Protein AF-A0A2W4IWP2-F1 (afdb_monomer_lite)

Sequence (313 aa):
MKARHLLLRGFFFAVAFVFFVSSRAEAQTHTPYEISIRQQTYQPIPIAHPQAQPPVDHTPSLVSEGQRVRIDFPIRFFDADEPTIWLTQQGYITFDGANDWRFSNHTLPNGDNPEGMIAAWWDDLDVLGPGGHLKTQILGTAPNRILVVEWRAGIWLRGTQFANFQIWLFEGSSTIEFHYGELAHSLSATVGIENKAETIGYQVPLGGAVCNPSCNASHWPENSVVTFAQGPDLRTTRVSGPMEAFAGLPIPISAEVANVGGKPAMDFTVRFYVSPTRELGPQSIELVTLDGDLRSLQPRESEVWEASPRLPI

Secondary structure (DSSP, 8-state):
------------------------SS-----PPEEEEEE----PSSP--TTPPPPEEE---TTTSEEEEE-SS--EETTEE-SEEEEETTSEEESS---S---S--PSS-SSSSPSEEEEEESSEESSSTT-EEEEEEES-TTS-EEEEEEEEEETTEEEEEEEEEEEEETT---EEEEEEEE-----BEEEEE-TTSS-EEE--GGGS--TTB--GGG--TTEEEEEEPPP-EEEEEEE--SS--TTSB--EEEEEEE-SSS-EEEEEEEEEE-SSSS--TT-EEEEEEEEEEEEE-TT-EEEEEE-PBPP-

pLDDT: mean 84.93, std 18.48, range [25.81, 98.88]

Structure (mmCIF, N/CA/C/O backbone):
data_AF-A0A2W4IWP2-F1
#
_entry.id   AF-A0A2W4IWP2-F1
#
loop_
_atom_site.group_PDB
_atom_site.id
_atom_site.type_symbol
_atom_site.label_atom_id
_atom_site.label_alt_id
_atom_site.label_comp_id
_atom_site.label_asym_id
_atom_site.label_entity_id
_atom_site.label_seq_id
_atom_site.pdbx_PDB_ins_code
_atom_site.Cartn_x
_atom_site.Cartn_y
_atom_site.Cartn_z
_atom_site.occupancy
_atom_site.B_iso_or_equiv
_atom_site.auth_seq_id
_atom_site.auth_comp_id
_atom_site.auth_asym_id
_atom_site.auth_atom_id
_atom_site.pdbx_PDB_model_num
ATOM 1 N N . MET A 1 1 ? -34.225 -4.532 61.592 1.00 37.81 1 MET A N 1
ATOM 2 C CA . MET A 1 1 ? -33.803 -4.346 60.187 1.00 37.81 1 MET A CA 1
ATOM 3 C C . MET A 1 1 ? -32.308 -4.603 60.107 1.00 37.81 1 MET A C 1
ATOM 5 O O . MET A 1 1 ? -31.543 -3.804 60.622 1.00 37.81 1 MET A O 1
ATOM 9 N N . LYS A 1 2 ? -31.892 -5.767 59.595 1.00 28.28 2 LYS A N 1
ATOM 10 C CA . LYS A 1 2 ? -30.476 -6.126 59.426 1.00 28.28 2 LYS A CA 1
ATOM 11 C C . LYS A 1 2 ? -30.126 -5.967 57.949 1.00 28.28 2 LYS A C 1
ATOM 13 O O . LYS A 1 2 ? -30.659 -6.706 57.126 1.00 28.28 2 LYS A O 1
ATOM 18 N N . ALA A 1 3 ? -29.262 -5.004 57.640 1.00 29.78 3 ALA A N 1
ATOM 19 C CA . ALA A 1 3 ? -28.627 -4.886 56.336 1.00 29.78 3 ALA A CA 1
ATOM 20 C C . ALA A 1 3 ? -27.766 -6.136 56.099 1.00 29.78 3 ALA A C 1
ATOM 22 O O . ALA A 1 3 ? -26.905 -6.469 56.915 1.00 29.78 3 ALA A O 1
ATOM 23 N N . ARG A 1 4 ? -28.038 -6.870 55.017 1.00 29.58 4 ARG A N 1
ATOM 24 C CA . ARG A 1 4 ? -27.177 -7.963 54.562 1.00 29.58 4 ARG A CA 1
ATOM 25 C C . ARG A 1 4 ? -26.060 -7.356 53.720 1.00 29.58 4 ARG A C 1
ATOM 27 O O . ARG A 1 4 ? -26.303 -6.913 52.605 1.00 29.58 4 ARG A O 1
ATOM 34 N N . HIS A 1 5 ? -24.847 -7.342 54.264 1.00 27.36 5 HIS A N 1
ATOM 35 C CA . HIS A 1 5 ? -23.634 -7.186 53.471 1.00 27.36 5 HIS A CA 1
ATOM 36 C C . HIS A 1 5 ? -23.433 -8.443 52.626 1.00 27.36 5 HIS A C 1
ATOM 38 O O . HIS A 1 5 ? -23.212 -9.529 53.163 1.00 27.36 5 HIS A O 1
ATOM 44 N N . LEU A 1 6 ? -23.523 -8.290 51.306 1.00 27.81 6 LEU A N 1
ATOM 45 C CA . LEU A 1 6 ? -23.069 -9.296 50.360 1.00 27.81 6 LEU A CA 1
ATOM 46 C C . LEU A 1 6 ? -21.578 -9.034 50.102 1.00 27.81 6 LEU A C 1
ATOM 48 O O . LEU A 1 6 ? -21.206 -8.152 49.335 1.00 27.81 6 LEU A O 1
ATOM 52 N N . LEU A 1 7 ? -20.718 -9.758 50.817 1.00 26.52 7 LEU A N 1
ATOM 53 C CA . LEU A 1 7 ? -19.287 -9.831 50.529 1.00 26.52 7 LEU A CA 1
ATOM 54 C C . LEU A 1 7 ? -19.094 -10.730 49.300 1.00 26.52 7 LEU A C 1
ATOM 56 O O . LEU A 1 7 ? -18.974 -11.945 49.449 1.00 26.52 7 LEU A O 1
ATOM 60 N N . LEU A 1 8 ? -19.037 -10.156 48.095 1.00 27.62 8 LEU A N 1
ATOM 61 C CA . LEU A 1 8 ? -18.392 -10.835 46.969 1.00 27.62 8 LEU A CA 1
ATOM 62 C C . LEU A 1 8 ? -16.882 -10.606 47.072 1.00 27.62 8 LEU A C 1
ATOM 64 O O . LEU A 1 8 ? -16.335 -9.614 46.604 1.00 27.62 8 LEU A O 1
ATOM 68 N N . ARG A 1 9 ? -16.204 -11.549 47.731 1.00 29.91 9 ARG A N 1
ATOM 69 C CA . ARG A 1 9 ? -14.763 -11.747 47.569 1.00 29.91 9 ARG A CA 1
ATOM 70 C C . ARG A 1 9 ? -14.538 -12.479 46.250 1.00 29.91 9 ARG A C 1
ATOM 72 O O . ARG A 1 9 ? -14.748 -13.684 46.171 1.00 29.91 9 ARG A O 1
ATOM 79 N N . GLY A 1 10 ? -14.091 -11.748 45.243 1.00 28.05 10 GLY A N 1
ATOM 80 C CA . GLY A 1 10 ? -13.580 -12.296 43.996 1.00 28.05 10 GLY A CA 1
ATOM 81 C C . GLY A 1 10 ? -12.870 -11.182 43.250 1.00 28.05 10 GLY A C 1
ATOM 82 O O . GLY A 1 10 ? -13.520 -10.250 42.795 1.00 28.05 10 GLY A O 1
ATOM 83 N N . PHE A 1 11 ? -11.540 -11.248 43.195 1.00 30.19 11 PHE A N 1
ATOM 84 C CA . PHE A 1 11 ? -10.708 -10.380 42.365 1.00 30.19 11 PHE A CA 1
ATOM 85 C C . PHE A 1 11 ? -11.181 -10.491 40.908 1.00 30.19 11 PHE A C 1
ATOM 87 O O . PHE A 1 11 ? -10.838 -11.450 40.221 1.00 30.19 11 PHE A O 1
ATOM 94 N N . PHE A 1 12 ? -11.971 -9.528 40.440 1.00 30.14 12 PHE A N 1
ATOM 95 C CA . PHE A 1 12 ? -12.224 -9.340 39.019 1.00 30.14 12 PHE A CA 1
ATOM 96 C C . PHE A 1 12 ? -11.302 -8.227 38.536 1.00 30.14 12 PHE A C 1
ATOM 98 O O . PHE A 1 12 ? -11.530 -7.052 38.806 1.00 30.14 12 PHE A O 1
ATOM 105 N N . PHE A 1 13 ? -10.242 -8.611 37.827 1.00 30.53 13 PHE A N 1
ATOM 106 C CA . PHE A 1 13 ? -9.555 -7.704 36.916 1.00 30.53 13 PHE A CA 1
ATOM 107 C C . PHE A 1 13 ? -10.545 -7.366 35.796 1.00 30.53 13 PHE A C 1
ATOM 109 O O . PHE A 1 13 ? -10.699 -8.137 34.851 1.00 30.53 13 PHE A O 1
ATOM 116 N N . ALA A 1 14 ? -11.264 -6.253 35.923 1.00 28.73 14 ALA A N 1
ATOM 117 C CA . ALA A 1 14 ? -12.097 -5.742 34.847 1.00 28.73 14 ALA A CA 1
ATOM 118 C C . ALA A 1 14 ? -11.184 -5.023 33.851 1.00 28.73 14 ALA A C 1
ATOM 120 O O . ALA A 1 14 ? -10.861 -3.849 34.012 1.00 28.73 14 ALA A O 1
ATOM 121 N N . VAL A 1 15 ? -10.721 -5.748 32.835 1.00 33.31 15 VAL A N 1
ATOM 122 C CA . VAL A 1 15 ? -10.121 -5.107 31.668 1.00 33.31 15 VAL A CA 1
ATOM 123 C C . VAL A 1 15 ? -11.263 -4.778 30.713 1.00 33.31 15 VAL A C 1
ATOM 125 O O . VAL A 1 15 ? -11.879 -5.677 30.145 1.00 33.31 15 VAL A O 1
ATOM 128 N N . ALA A 1 16 ? -11.597 -3.494 30.596 1.00 31.41 16 ALA A N 1
ATOM 129 C CA . ALA A 1 16 ? -12.558 -3.018 29.610 1.00 31.41 16 ALA A CA 1
ATOM 130 C C . ALA A 1 16 ? -11.965 -3.223 28.208 1.00 31.41 16 ALA A C 1
ATOM 132 O O . ALA A 1 16 ? -10.925 -2.648 27.890 1.00 31.41 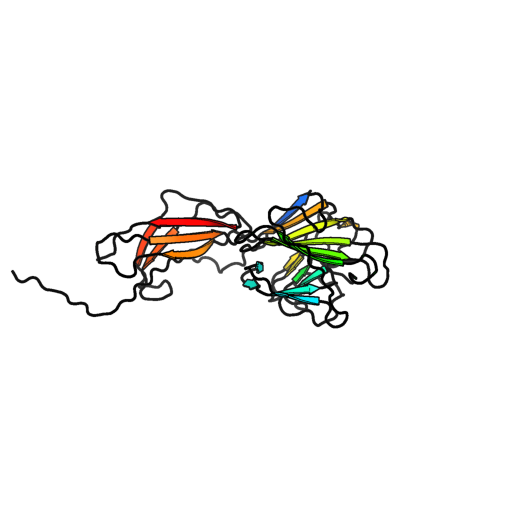16 ALA A O 1
ATOM 133 N N . PHE A 1 17 ? -12.615 -4.039 27.378 1.00 41.41 17 PHE A N 1
ATOM 134 C CA . PHE A 1 17 ? -12.268 -4.180 25.968 1.00 41.41 17 PHE A CA 1
ATOM 135 C C . PHE A 1 17 ? -13.509 -3.996 25.103 1.00 41.41 17 PHE A C 1
ATOM 137 O O . PHE A 1 17 ? -14.527 -4.666 25.268 1.00 41.41 17 PHE A O 1
ATOM 144 N N . VAL A 1 18 ? -13.380 -3.052 24.179 1.00 36.94 18 VAL A N 1
ATOM 145 C CA . VAL A 1 18 ? -14.339 -2.709 23.134 1.00 36.94 18 VAL A CA 1
ATOM 146 C C . VAL A 1 18 ? -14.050 -3.606 21.938 1.00 36.94 18 VAL A C 1
ATOM 148 O O . VAL A 1 18 ? -12.923 -3.624 21.452 1.00 36.94 18 VAL A O 1
ATOM 151 N N . PHE A 1 19 ? -15.053 -4.341 21.466 1.00 39.34 19 PHE A N 1
ATOM 152 C CA . PHE A 1 19 ? -14.994 -5.074 20.204 1.00 39.34 19 PHE A CA 1
ATOM 153 C C . PHE A 1 19 ? -16.281 -4.826 19.424 1.00 39.34 19 PHE A C 1
ATOM 155 O O . PHE A 1 19 ? -17.372 -4.791 19.993 1.00 39.34 19 PHE A O 1
ATOM 162 N N . PHE A 1 20 ? -16.141 -4.675 18.110 1.00 39.97 20 PHE A N 1
ATOM 163 C CA . PHE A 1 20 ? -17.262 -4.577 17.188 1.00 39.97 20 PHE A CA 1
ATOM 164 C C . PHE A 1 20 ? -17.754 -5.977 16.817 1.00 39.97 20 PHE A C 1
ATOM 166 O O . PHE A 1 20 ? -16.967 -6.850 16.453 1.00 39.97 20 PHE A O 1
ATOM 173 N N . VAL A 1 21 ? -19.072 -6.171 16.849 1.00 29.27 21 VAL A N 1
ATOM 174 C CA . VAL A 1 21 ? -19.732 -7.270 16.144 1.00 29.27 21 VAL A CA 1
ATOM 175 C C . VAL A 1 21 ? -20.223 -6.708 14.818 1.00 29.27 21 VAL A C 1
ATOM 177 O O . VAL A 1 21 ? -21.225 -5.999 14.777 1.00 29.27 21 VAL A O 1
ATOM 180 N N . SER A 1 22 ? -19.530 -7.040 13.730 1.00 28.61 22 SER A N 1
ATOM 181 C CA . SER A 1 22 ? -20.176 -7.060 12.420 1.00 28.61 22 SER A CA 1
ATOM 182 C C . SER A 1 22 ? -21.102 -8.277 12.426 1.00 28.61 22 SER A C 1
ATOM 184 O O . SER A 1 22 ? -20.651 -9.399 12.675 1.00 28.61 22 SER A O 1
ATOM 186 N N . SER A 1 23 ? -22.413 -8.076 12.286 1.00 30.05 23 SER A N 1
ATOM 187 C CA . SER A 1 23 ? -23.380 -9.177 12.261 1.00 30.05 23 SER A CA 1
ATOM 188 C C . SER A 1 23 ? -23.006 -10.158 11.146 1.00 30.05 23 SER A C 1
ATOM 190 O O . SER A 1 23 ? -23.004 -9.782 9.977 1.00 30.05 23 SER A O 1
ATOM 192 N N . ARG A 1 24 ? -22.681 -11.413 11.488 1.00 34.69 24 ARG A N 1
ATOM 193 C CA . ARG A 1 24 ? -22.366 -12.451 10.496 1.00 34.69 24 ARG A CA 1
ATOM 194 C C . ARG A 1 24 ? -23.615 -12.857 9.714 1.00 34.69 24 ARG A C 1
ATOM 196 O O . ARG A 1 24 ? -24.380 -13.711 10.146 1.00 34.69 24 ARG A O 1
ATOM 203 N N . ALA A 1 25 ? -23.753 -12.279 8.539 1.00 25.81 25 ALA A N 1
ATOM 204 C CA . ALA A 1 25 ? -23.869 -13.010 7.286 1.00 25.81 25 ALA A CA 1
ATOM 205 C C . ALA A 1 25 ? -23.072 -12.131 6.317 1.00 25.81 25 ALA A C 1
ATOM 207 O O . ALA A 1 25 ? -23.491 -11.027 6.015 1.00 25.81 25 ALA A O 1
ATOM 208 N N . GLU A 1 26 ? -21.820 -12.428 6.006 1.00 28.92 26 GLU A N 1
ATOM 209 C CA . GLU A 1 26 ? -21.379 -13.643 5.336 1.00 28.92 26 GLU A CA 1
ATOM 210 C C . GLU A 1 26 ? -20.112 -14.196 6.020 1.00 28.92 26 GLU A C 1
ATOM 212 O O . GLU A 1 26 ? -19.750 -13.788 7.127 1.00 28.92 26 GLU A O 1
ATOM 217 N N . ALA A 1 27 ? -19.405 -15.132 5.386 1.00 29.38 27 ALA A N 1
ATOM 218 C CA . ALA A 1 27 ? -17.969 -15.266 5.622 1.00 29.38 27 ALA A CA 1
ATOM 219 C C . ALA A 1 27 ? -17.327 -13.861 5.650 1.00 29.38 27 ALA A C 1
ATOM 221 O O . ALA A 1 27 ? -17.889 -12.928 5.079 1.00 29.38 27 ALA A O 1
ATOM 222 N N . GLN A 1 28 ? -16.157 -13.663 6.262 1.00 40.81 28 GLN A N 1
ATOM 223 C CA . GLN A 1 28 ? -15.359 -12.497 5.880 1.00 40.81 28 GLN A CA 1
ATOM 224 C C . GLN A 1 28 ? -14.990 -12.735 4.409 1.00 40.81 28 GLN A C 1
ATOM 226 O O . GLN A 1 28 ? -13.989 -13.373 4.101 1.00 40.81 28 GLN A O 1
ATOM 231 N N . THR A 1 29 ? -15.892 -12.366 3.497 1.00 42.66 29 THR A N 1
ATOM 232 C CA . THR A 1 29 ? -15.618 -12.236 2.084 1.00 42.66 29 THR A CA 1
ATOM 233 C C . THR A 1 29 ? -14.469 -11.268 2.072 1.00 42.66 29 THR A C 1
ATOM 235 O O . THR A 1 29 ? -14.629 -10.127 2.508 1.00 42.66 29 THR A O 1
ATOM 238 N N . HIS A 1 30 ? -13.305 -11.785 1.702 1.00 51.78 30 HIS A N 1
ATOM 239 C CA . HIS A 1 30 ? -12.151 -11.013 1.308 1.00 51.78 30 HIS A CA 1
ATOM 240 C C . HIS A 1 30 ? -12.611 -9.660 0.776 1.00 51.78 30 HIS A C 1
ATOM 242 O O . HIS A 1 30 ? -13.288 -9.629 -0.252 1.00 51.78 30 HIS A O 1
ATOM 248 N N . THR A 1 31 ? -12.367 -8.573 1.508 1.00 62.75 31 THR A N 1
ATOM 249 C CA . THR A 1 31 ? -12.797 -7.256 1.045 1.00 62.75 31 THR A CA 1
ATOM 250 C C . THR A 1 31 ? -12.014 -7.012 -0.231 1.00 62.75 31 THR A C 1
ATOM 252 O O . THR A 1 31 ? -10.785 -6.941 -0.165 1.00 62.75 31 THR A O 1
ATOM 2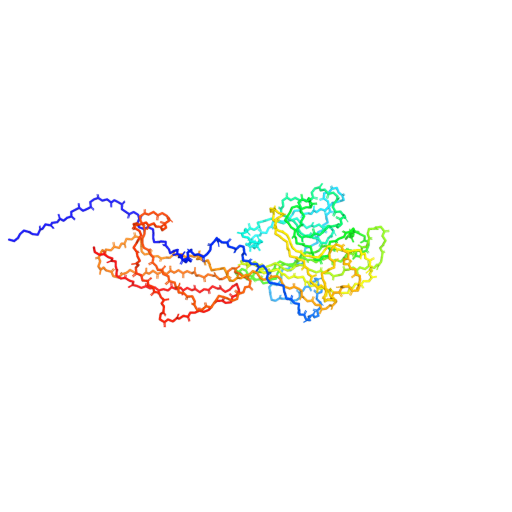55 N N . PRO A 1 32 ? -12.674 -6.970 -1.397 1.00 81.75 32 PRO A N 1
ATOM 256 C CA . PRO A 1 32 ? -11.927 -6.955 -2.624 1.00 81.75 32 PRO A CA 1
ATOM 257 C C . PRO A 1 32 ? -11.222 -5.614 -2.765 1.00 81.75 32 PRO A C 1
ATOM 259 O O . PRO A 1 32 ? -11.757 -4.571 -2.371 1.00 81.75 32 PRO A O 1
ATOM 262 N N . TYR A 1 33 ? -10.020 -5.642 -3.326 1.00 92.94 33 TYR A N 1
ATOM 263 C CA . TYR A 1 33 ? -9.372 -4.422 -3.767 1.00 92.94 33 TYR A CA 1
ATOM 264 C C . TYR A 1 33 ? -10.176 -3.829 -4.926 1.00 92.94 33 TYR A C 1
ATOM 266 O O . TYR A 1 33 ? -10.421 -4.491 -5.934 1.00 92.94 33 TYR A O 1
ATOM 274 N N . GLU A 1 34 ? -10.589 -2.572 -4.792 1.00 94.31 34 GLU A N 1
ATOM 275 C CA . GLU A 1 34 ? -11.016 -1.782 -5.943 1.00 94.31 34 GLU A CA 1
ATOM 276 C C . GLU A 1 34 ? -9.786 -1.167 -6.600 1.00 94.31 34 GLU A C 1
ATOM 278 O O . GLU A 1 34 ? -8.919 -0.626 -5.911 1.00 94.31 34 GLU A O 1
ATOM 283 N N . ILE A 1 35 ? -9.735 -1.244 -7.929 1.00 95.44 35 ILE A N 1
ATOM 284 C CA . ILE A 1 35 ? -8.705 -0.598 -8.736 1.00 95.44 35 ILE A CA 1
ATOM 285 C C . ILE A 1 35 ? -9.290 0.675 -9.336 1.00 95.44 35 ILE A C 1
ATOM 287 O O . ILE A 1 35 ? -10.328 0.640 -9.996 1.00 95.44 35 ILE A O 1
ATOM 291 N N . SER A 1 36 ? -8.585 1.786 -9.164 1.00 95.81 36 SER A N 1
ATOM 292 C CA . SER A 1 36 ? -8.878 3.045 -9.850 1.00 95.81 36 SER A CA 1
ATOM 293 C C . SER A 1 36 ? -7.618 3.596 -10.507 1.00 95.81 36 SER A C 1
ATOM 295 O O . SER A 1 36 ? -6.506 3.291 -10.080 1.00 95.81 36 SER A O 1
ATOM 297 N N . ILE A 1 37 ? -7.788 4.384 -11.569 1.00 96.88 37 ILE A N 1
ATOM 298 C CA . ILE A 1 37 ? -6.681 5.017 -12.289 1.00 96.88 37 ILE A CA 1
ATOM 299 C C . ILE A 1 37 ? -6.969 6.510 -12.393 1.00 96.88 37 ILE A C 1
ATOM 301 O O . ILE A 1 37 ? -8.056 6.906 -12.818 1.00 96.88 37 ILE A O 1
ATOM 305 N N . ARG A 1 38 ? -5.993 7.343 -12.029 1.00 97.44 38 ARG A N 1
ATOM 306 C CA . ARG A 1 38 ? -6.063 8.803 -12.177 1.00 97.44 38 ARG A CA 1
ATOM 307 C C . ARG A 1 38 ? -4.838 9.337 -12.904 1.00 97.44 38 ARG A C 1
ATOM 309 O O . ARG A 1 38 ? -3.764 8.757 -12.810 1.00 97.44 38 ARG A O 1
ATOM 316 N N . GLN A 1 39 ? -4.993 10.466 -13.585 1.00 97.69 39 GLN A N 1
ATOM 317 C CA . GLN A 1 39 ? -3.862 11.208 -14.141 1.00 97.69 39 GLN A CA 1
ATOM 318 C C . GLN A 1 39 ? -3.150 11.975 -13.026 1.00 97.69 39 GLN A C 1
ATOM 320 O O . GLN A 1 39 ? -3.795 12.649 -12.222 1.00 97.69 39 GLN A O 1
ATOM 325 N N . GLN A 1 40 ? -1.827 11.879 -12.985 1.00 97.62 40 GLN A N 1
ATOM 326 C CA . GLN A 1 40 ? -0.973 12.603 -12.054 1.00 97.62 40 GLN A CA 1
ATOM 327 C C . GLN A 1 40 ? 0.458 12.607 -12.592 1.00 97.62 40 GLN A C 1
ATOM 329 O O . GLN A 1 40 ? 1.018 11.560 -12.902 1.00 97.62 40 GLN A O 1
ATOM 334 N N . THR A 1 41 ? 1.070 13.788 -12.665 1.00 97.56 41 THR A N 1
ATOM 335 C CA . THR A 1 41 ? 2.465 13.916 -13.097 1.00 97.56 41 THR A CA 1
ATOM 336 C C . THR A 1 41 ? 3.393 13.139 -12.172 1.00 97.56 41 THR A C 1
ATOM 338 O O . THR A 1 41 ? 3.355 13.315 -10.951 1.00 97.56 41 THR A O 1
ATOM 341 N N . TYR A 1 42 ? 4.246 12.314 -12.773 1.00 98.12 42 TYR A N 1
ATOM 342 C CA . TYR A 1 42 ? 5.248 11.544 -12.055 1.00 98.12 42 TYR A CA 1
ATOM 343 C C . TYR A 1 42 ? 6.295 12.456 -11.405 1.00 98.12 42 TYR A C 1
ATOM 345 O O . TYR A 1 42 ? 6.765 13.419 -12.015 1.00 98.12 42 TYR A O 1
ATOM 353 N N . GLN A 1 43 ? 6.687 12.137 -10.172 1.00 97.50 43 GLN A N 1
ATOM 354 C CA . GLN A 1 43 ? 7.752 12.837 -9.457 1.00 97.50 43 GLN A CA 1
ATOM 355 C C . GLN A 1 43 ? 8.813 11.831 -9.003 1.00 97.50 43 GLN A C 1
ATOM 357 O O . GLN A 1 43 ? 8.515 11.006 -8.136 1.00 97.50 43 GLN A O 1
ATOM 362 N N . PRO A 1 44 ? 10.037 11.880 -9.562 1.00 97.88 44 PRO A N 1
ATOM 363 C CA . PRO A 1 44 ? 11.089 10.965 -9.156 1.00 97.88 44 PRO A CA 1
ATOM 364 C C . PRO A 1 44 ? 11.597 11.264 -7.740 1.00 97.88 44 PRO A C 1
ATOM 366 O O . PRO A 1 44 ? 11.565 12.410 -7.286 1.00 97.88 44 PRO A O 1
ATOM 369 N N . ILE A 1 45 ? 12.145 10.254 -7.067 1.00 98.44 45 ILE A N 1
ATOM 370 C CA . ILE A 1 45 ? 12.895 10.427 -5.821 1.00 98.44 45 ILE A CA 1
ATOM 371 C C . ILE A 1 45 ? 14.173 11.249 -6.110 1.00 98.44 45 ILE A C 1
ATOM 373 O O . ILE A 1 45 ? 14.939 10.901 -7.016 1.00 98.44 45 ILE A O 1
ATOM 377 N N . PRO A 1 46 ? 14.482 12.306 -5.327 1.00 98.19 46 PRO A N 1
ATOM 378 C CA . PRO A 1 46 ? 13.807 12.735 -4.099 1.00 98.19 46 PRO A CA 1
ATOM 379 C C . PRO A 1 46 ? 12.488 13.481 -4.343 1.00 98.19 46 PRO A C 1
ATOM 381 O O . PRO A 1 46 ? 12.462 14.531 -4.983 1.00 98.19 46 PRO A O 1
ATOM 384 N N . ILE A 1 47 ? 11.416 13.000 -3.713 1.00 97.44 47 ILE A N 1
ATOM 385 C CA . ILE A 1 47 ? 10.118 13.671 -3.682 1.00 97.44 47 ILE A CA 1
ATOM 386 C C . ILE A 1 47 ? 10.152 14.752 -2.601 1.00 97.44 47 ILE A C 1
ATOM 388 O O . ILE A 1 47 ? 10.504 14.507 -1.440 1.00 97.44 47 ILE A O 1
ATOM 392 N N . ALA A 1 48 ? 9.768 15.968 -2.982 1.00 94.12 48 ALA A N 1
ATOM 393 C CA . ALA A 1 48 ? 9.627 17.079 -2.055 1.00 94.12 48 ALA A CA 1
ATOM 394 C C . ALA A 1 48 ? 8.344 16.910 -1.227 1.00 94.12 48 ALA A C 1
ATOM 396 O O . ALA A 1 48 ? 7.238 17.094 -1.728 1.00 94.12 48 ALA A O 1
ATOM 397 N N . HIS A 1 49 ? 8.491 16.589 0.058 1.00 93.31 49 HIS A N 1
ATOM 398 C CA . HIS A 1 49 ? 7.378 16.464 0.997 1.00 93.31 49 HIS A CA 1
ATOM 399 C C . HIS A 1 49 ? 7.783 17.012 2.376 1.00 93.31 49 HIS A C 1
ATOM 401 O O . HIS A 1 49 ? 8.945 16.858 2.776 1.00 93.31 49 HIS A O 1
ATOM 407 N N . PRO A 1 50 ? 6.862 17.631 3.140 1.00 92.25 50 PRO A N 1
ATOM 408 C CA . PRO A 1 50 ? 7.122 17.988 4.530 1.00 92.25 50 PRO A CA 1
ATOM 409 C C . PRO A 1 50 ? 7.651 16.787 5.322 1.00 92.25 50 PRO A C 1
ATOM 411 O O . PRO A 1 50 ? 7.047 15.717 5.315 1.00 92.25 50 PRO A O 1
ATOM 414 N N . GLN A 1 51 ? 8.789 16.952 5.996 1.00 92.19 51 GLN A N 1
ATOM 415 C CA . GLN A 1 51 ? 9.403 15.891 6.808 1.00 92.19 51 GLN A CA 1
ATOM 416 C C . GLN A 1 51 ? 9.774 14.623 6.007 1.00 92.19 51 GLN A C 1
ATOM 418 O O . GLN A 1 51 ? 9.823 13.534 6.571 1.00 92.19 51 GLN A O 1
ATOM 423 N N . ALA A 1 52 ? 10.055 14.750 4.703 1.00 95.69 52 ALA A N 1
ATOM 424 C CA . ALA A 1 52 ? 10.638 13.659 3.929 1.00 95.69 52 ALA A CA 1
ATOM 425 C C . ALA A 1 52 ? 12.014 13.272 4.484 1.00 95.69 52 ALA A C 1
ATOM 427 O O . ALA A 1 52 ? 12.869 14.128 4.729 1.00 95.69 52 ALA A O 1
ATOM 428 N N . GLN A 1 53 ? 12.236 11.974 4.649 1.00 96.31 53 GLN A N 1
ATOM 429 C CA . GLN A 1 53 ? 13.554 11.439 4.954 1.00 96.31 53 GLN A CA 1
ATOM 430 C C . GLN A 1 53 ? 14.445 11.475 3.697 1.00 96.31 53 GLN A C 1
ATOM 432 O O . GLN A 1 53 ? 13.928 11.532 2.572 1.00 96.31 53 GLN A O 1
ATOM 437 N N . PRO A 1 54 ? 15.783 11.459 3.856 1.00 97.38 54 PRO A N 1
ATOM 438 C CA . PRO A 1 54 ? 16.692 11.305 2.727 1.00 97.38 54 PRO A CA 1
ATOM 439 C C . PRO A 1 54 ? 16.405 10.008 1.952 1.00 97.38 54 PRO A C 1
ATOM 441 O O . PRO A 1 54 ? 16.080 8.998 2.582 1.00 97.38 54 PRO A O 1
ATOM 444 N N . PRO A 1 55 ? 16.548 10.006 0.615 1.00 98.06 55 PRO A N 1
ATOM 445 C CA . PRO A 1 55 ? 16.498 8.780 -0.167 1.00 98.06 55 PRO A CA 1
ATOM 446 C C . PRO A 1 55 ? 17.533 7.753 0.291 1.00 98.06 55 PRO A C 1
ATOM 448 O O . PRO A 1 55 ? 18.646 8.113 0.679 1.00 98.06 55 PRO A O 1
ATOM 451 N N . VAL A 1 56 ? 17.177 6.479 0.177 1.00 97.69 56 VAL A N 1
ATOM 452 C CA . VAL A 1 56 ? 18.063 5.341 0.420 1.00 97.69 56 VAL A CA 1
ATOM 453 C C . VAL A 1 56 ? 18.236 4.576 -0.884 1.00 97.69 56 VAL A C 1
ATOM 455 O O . VAL A 1 56 ? 17.253 4.146 -1.486 1.00 97.69 56 VAL A O 1
ATOM 458 N N . ASP A 1 57 ? 19.484 4.409 -1.317 1.00 96.25 57 ASP A N 1
ATOM 459 C CA . ASP A 1 57 ? 19.825 3.561 -2.457 1.00 96.25 57 ASP A CA 1
ATOM 460 C C . ASP A 1 57 ? 19.848 2.087 -2.043 1.00 96.25 57 ASP A C 1
ATOM 462 O O . ASP A 1 57 ? 20.366 1.715 -0.984 1.00 96.25 57 ASP A O 1
ATOM 466 N N . HIS A 1 58 ? 19.305 1.242 -2.910 1.00 93.69 58 HIS A N 1
ATOM 467 C CA . HIS A 1 58 ? 19.281 -0.202 -2.749 1.00 93.69 58 HIS A CA 1
ATOM 468 C C . HIS A 1 58 ? 20.099 -0.866 -3.848 1.00 93.69 58 HIS A C 1
ATOM 470 O O . HIS A 1 58 ? 20.129 -0.423 -4.995 1.00 93.69 58 HIS A O 1
ATOM 476 N N . THR A 1 59 ? 20.767 -1.957 -3.495 1.00 88.06 59 THR A N 1
ATOM 477 C CA . THR A 1 59 ? 21.586 -2.731 -4.431 1.00 88.06 59 THR A CA 1
ATOM 478 C C . THR A 1 59 ? 21.239 -4.205 -4.256 1.00 88.06 59 THR A C 1
ATOM 480 O O . THR A 1 59 ? 21.945 -4.919 -3.535 1.00 88.06 59 THR A O 1
ATOM 483 N N . PRO A 1 60 ? 20.117 -4.667 -4.845 1.00 80.62 60 PRO A N 1
ATOM 484 C CA . PRO A 1 60 ? 19.786 -6.084 -4.882 1.00 80.62 60 PRO A CA 1
ATOM 485 C C . PRO A 1 60 ? 20.965 -6.882 -5.433 1.00 80.62 60 PRO A C 1
ATOM 487 O O . PRO A 1 60 ? 21.654 -6.442 -6.353 1.00 80.62 60 PRO A O 1
ATOM 490 N N . SER A 1 61 ? 21.234 -8.044 -4.845 1.00 73.06 61 SER A N 1
ATOM 491 C CA . SER A 1 61 ? 22.323 -8.885 -5.329 1.00 73.06 61 SER A CA 1
ATOM 492 C C . SER A 1 61 ? 21.869 -9.683 -6.550 1.00 73.06 61 SER A C 1
ATOM 494 O O . SER A 1 61 ? 20.733 -10.142 -6.597 1.00 73.06 61 SER A O 1
ATOM 496 N N . LEU A 1 62 ? 22.778 -9.939 -7.492 1.00 67.69 62 LEU A N 1
ATOM 497 C CA . LEU A 1 62 ? 22.506 -10.801 -8.652 1.00 67.69 62 LEU A CA 1
ATOM 498 C C . LEU A 1 62 ? 22.210 -12.267 -8.282 1.00 67.69 62 LEU A C 1
ATOM 500 O O . LEU A 1 62 ? 21.827 -13.048 -9.141 1.00 67.69 62 LEU A O 1
ATOM 504 N N . VAL A 1 63 ? 22.439 -12.671 -7.028 1.00 63.12 63 VAL A N 1
ATOM 505 C CA . VAL A 1 63 ? 22.207 -14.050 -6.565 1.00 63.12 63 VAL A CA 1
ATOM 506 C C . VAL A 1 63 ? 20.889 -14.214 -5.819 1.00 63.12 63 VAL A C 1
ATOM 508 O O . VAL A 1 63 ? 20.329 -15.301 -5.842 1.00 63.12 63 VAL A O 1
ATOM 511 N N . SER A 1 64 ? 20.409 -13.160 -5.158 1.00 64.38 64 SER A N 1
ATOM 512 C CA . SER A 1 64 ? 19.174 -13.175 -4.370 1.00 64.38 64 SER A CA 1
ATOM 513 C C . SER A 1 64 ? 18.078 -12.291 -4.951 1.00 64.38 64 SER A C 1
ATOM 515 O O . SER A 1 64 ? 17.096 -12.127 -4.248 1.00 64.38 64 SER A O 1
ATOM 517 N N . GLU A 1 65 ? 18.317 -11.638 -6.102 1.00 73.62 65 GLU A N 1
ATOM 518 C CA . GLU A 1 65 ? 17.498 -10.685 -6.898 1.00 73.62 65 GLU A CA 1
ATOM 519 C C . GLU A 1 65 ? 16.716 -9.586 -6.157 1.00 73.62 65 GLU A C 1
ATOM 521 O O . GLU A 1 65 ? 16.144 -8.682 -6.771 1.00 73.62 65 GLU A O 1
ATOM 526 N N . GLY A 1 66 ? 16.749 -9.599 -4.833 1.00 83.44 66 GLY A N 1
ATOM 527 C CA . GLY A 1 66 ? 16.054 -8.701 -3.958 1.00 83.44 66 GLY A CA 1
ATOM 528 C C . GLY A 1 66 ? 16.804 -8.453 -2.659 1.00 83.44 66 GLY A C 1
ATOM 529 O O . GLY A 1 66 ? 17.641 -9.240 -2.203 1.00 83.44 66 GLY A O 1
ATOM 530 N N . GLN A 1 67 ? 16.501 -7.301 -2.077 1.00 91.00 67 GLN A N 1
ATOM 531 C CA . GLN A 1 67 ? 17.049 -6.822 -0.821 1.00 91.00 67 GLN A CA 1
ATOM 532 C C . GLN A 1 67 ? 15.948 -6.805 0.236 1.00 91.00 67 GLN A C 1
ATOM 534 O O . GLN A 1 67 ? 14.906 -6.173 0.058 1.00 91.00 67 GLN A O 1
ATOM 539 N N . ARG A 1 68 ? 16.206 -7.460 1.371 1.00 91.94 68 ARG A N 1
ATOM 540 C CA . ARG A 1 68 ? 15.321 -7.400 2.533 1.00 91.94 68 ARG A CA 1
ATOM 541 C C . ARG A 1 68 ? 15.359 -6.006 3.157 1.00 91.94 68 ARG A C 1
ATOM 543 O O . ARG A 1 68 ? 16.427 -5.529 3.542 1.00 91.94 68 ARG A O 1
ATOM 550 N N . VAL A 1 69 ? 14.191 -5.404 3.344 1.00 93.06 69 VAL A N 1
ATOM 551 C CA . VAL A 1 69 ? 14.008 -4.122 4.030 1.00 93.06 69 VAL A CA 1
ATOM 552 C C . VAL A 1 69 ? 13.035 -4.316 5.188 1.00 93.06 69 VAL A C 1
ATOM 554 O O . VAL A 1 69 ? 11.941 -4.852 5.021 1.00 93.06 69 VAL A O 1
ATOM 557 N N . ARG A 1 70 ? 13.448 -3.907 6.393 1.00 93.94 70 ARG A N 1
ATOM 558 C CA . ARG A 1 70 ? 12.572 -3.888 7.570 1.00 93.94 70 ARG A CA 1
ATOM 559 C C . ARG A 1 70 ? 11.810 -2.571 7.595 1.00 93.94 70 ARG A C 1
ATOM 561 O O . ARG A 1 70 ? 12.432 -1.519 7.487 1.00 93.94 70 ARG 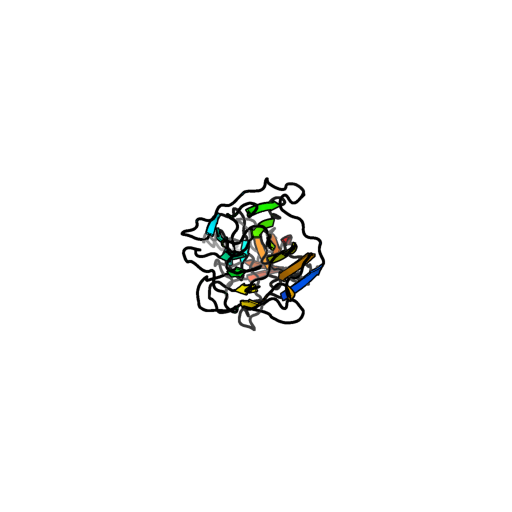A O 1
ATOM 568 N N . ILE A 1 71 ? 10.503 -2.650 7.803 1.00 92.25 71 ILE A N 1
ATOM 569 C CA . ILE A 1 71 ? 9.640 -1.481 7.940 1.00 92.25 71 ILE A CA 1
ATOM 570 C C . ILE A 1 71 ? 9.382 -1.272 9.433 1.00 92.25 71 ILE A C 1
ATOM 572 O O . ILE A 1 71 ? 9.064 -2.211 10.165 1.00 92.25 71 ILE A O 1
ATOM 576 N N . ASP A 1 72 ? 9.584 -0.051 9.914 1.00 91.75 72 ASP A N 1
ATOM 577 C CA . ASP A 1 72 ? 9.419 0.332 11.320 1.00 91.75 72 ASP A CA 1
ATOM 578 C C . ASP A 1 72 ? 8.000 0.838 11.634 1.00 91.75 72 ASP A C 1
ATOM 580 O O . ASP A 1 72 ? 7.753 1.431 12.686 1.00 91.75 72 ASP A O 1
ATOM 584 N N . PHE A 1 73 ? 7.062 0.598 10.719 1.00 93.75 73 PHE A N 1
ATOM 585 C CA . PHE A 1 73 ? 5.662 0.980 10.816 1.00 93.75 73 PHE A CA 1
ATOM 586 C C . PHE A 1 73 ? 4.750 -0.005 10.090 1.00 93.75 73 PHE A C 1
ATOM 588 O O . PHE A 1 73 ? 5.216 -0.715 9.199 1.00 93.75 73 PHE A O 1
ATOM 595 N N . PRO A 1 74 ? 3.468 -0.101 10.484 1.00 91.31 74 PRO A N 1
ATOM 596 C CA . PRO A 1 74 ? 2.569 -1.084 9.900 1.00 91.31 74 PRO A CA 1
ATOM 597 C C . PRO A 1 74 ? 2.273 -0.733 8.440 1.00 91.31 74 PRO A C 1
ATOM 599 O O . PRO A 1 74 ? 1.709 0.322 8.161 1.00 91.31 74 PRO A O 1
ATOM 602 N N . ILE A 1 75 ? 2.623 -1.631 7.523 1.00 92.44 75 ILE A N 1
ATOM 603 C CA . ILE A 1 75 ? 2.091 -1.666 6.159 1.00 92.44 75 ILE A CA 1
ATOM 604 C C . ILE A 1 75 ? 1.132 -2.840 6.081 1.00 92.44 75 ILE A C 1
ATOM 606 O O . ILE A 1 75 ? 1.498 -3.949 6.464 1.00 92.44 75 ILE A O 1
ATOM 610 N N . ARG A 1 76 ? -0.083 -2.600 5.594 1.00 92.19 76 ARG A N 1
ATOM 611 C CA . ARG A 1 76 ? -1.105 -3.636 5.488 1.00 92.19 76 ARG A CA 1
ATOM 612 C C . ARG A 1 76 ? -1.152 -4.159 4.059 1.00 92.19 76 ARG A C 1
ATOM 614 O O . ARG A 1 76 ? -1.359 -3.394 3.122 1.00 92.19 76 ARG A O 1
ATOM 621 N N . PHE A 1 77 ? -0.956 -5.459 3.898 1.00 93.31 77 PHE A N 1
ATOM 622 C CA . PHE A 1 77 ? -1.095 -6.145 2.623 1.00 93.31 77 PHE A CA 1
ATOM 623 C C . PHE A 1 77 ? -2.167 -7.213 2.766 1.00 93.31 77 PHE A C 1
ATOM 625 O O . PHE A 1 77 ? -2.019 -8.149 3.557 1.00 93.31 77 PHE A O 1
ATOM 632 N N . PHE A 1 78 ? -3.272 -7.052 2.034 1.00 91.81 78 PHE A N 1
ATOM 633 C CA . PHE A 1 78 ? -4.481 -7.828 2.287 1.00 91.81 78 PHE A CA 1
ATOM 634 C C . PHE A 1 78 ? -4.853 -7.768 3.779 1.00 91.81 78 PHE A C 1
ATOM 636 O O . PHE A 1 78 ? -4.986 -6.687 4.352 1.00 91.81 78 PHE A O 1
ATOM 643 N N . ASP A 1 79 ? -4.986 -8.921 4.432 1.00 83.69 79 ASP A N 1
ATOM 644 C CA . ASP A 1 79 ? -5.456 -9.007 5.807 1.00 83.69 79 ASP A CA 1
ATOM 645 C C . ASP A 1 79 ? -4.324 -9.025 6.850 1.00 83.69 79 ASP A C 1
ATOM 647 O O . ASP A 1 79 ? -4.608 -9.056 8.054 1.00 83.69 79 ASP A O 1
ATOM 651 N N . ALA A 1 80 ? -3.057 -8.925 6.429 1.00 88.69 80 ALA A N 1
ATOM 652 C CA . ALA A 1 80 ? -1.877 -9.015 7.289 1.00 88.69 80 ALA A CA 1
ATOM 653 C C . ALA A 1 80 ? -1.070 -7.707 7.338 1.00 88.69 80 ALA A C 1
ATOM 655 O O . ALA A 1 80 ? -1.029 -6.945 6.374 1.00 88.69 80 ALA A O 1
ATOM 656 N N . ASP A 1 81 ? -0.426 -7.460 8.481 1.00 91.19 81 ASP A N 1
ATOM 657 C CA . ASP A 1 81 ? 0.540 -6.371 8.625 1.00 91.19 81 ASP A CA 1
ATOM 658 C C . ASP A 1 81 ? 1.943 -6.930 8.356 1.00 91.19 81 ASP A C 1
ATOM 660 O O . ASP A 1 81 ? 2.360 -7.908 8.980 1.00 91.19 81 ASP A O 1
ATOM 664 N N . GLU A 1 82 ? 2.668 -6.306 7.433 1.00 93.06 82 GLU A N 1
ATOM 665 C CA . GLU A 1 82 ? 3.920 -6.815 6.884 1.00 93.06 82 GLU A CA 1
ATOM 666 C C . GLU A 1 82 ? 5.117 -6.004 7.419 1.00 93.06 82 GLU A C 1
ATOM 668 O O . GLU A 1 82 ? 5.371 -4.881 6.977 1.00 93.06 82 GLU A O 1
ATOM 673 N N . PRO A 1 83 ? 5.892 -6.536 8.386 1.00 92.81 83 PRO A N 1
ATOM 674 C CA . PRO A 1 83 ? 7.009 -5.816 9.011 1.00 92.81 83 PRO A CA 1
ATOM 675 C C . PRO A 1 83 ? 8.289 -5.841 8.160 1.00 92.81 83 PRO A C 1
ATOM 677 O O . PRO A 1 83 ? 9.344 -5.332 8.554 1.00 92.81 83 PRO A O 1
ATOM 680 N N . THR A 1 84 ? 8.266 -6.557 7.042 1.00 92.88 84 THR A N 1
ATOM 681 C CA . THR A 1 84 ? 9.411 -6.780 6.167 1.00 92.88 84 THR A CA 1
ATOM 682 C C . THR A 1 84 ? 8.910 -6.905 4.744 1.00 92.88 84 THR A C 1
ATOM 684 O O . THR A 1 84 ? 7.924 -7.586 4.496 1.00 92.88 84 THR A O 1
ATOM 687 N N . ILE A 1 85 ? 9.646 -6.294 3.826 1.00 94.00 85 ILE A N 1
ATOM 688 C CA . ILE A 1 85 ? 9.468 -6.468 2.390 1.00 94.00 85 ILE A CA 1
ATOM 689 C C . ILE A 1 85 ? 10.790 -6.872 1.752 1.00 94.00 85 ILE A C 1
ATOM 691 O O . ILE A 1 85 ? 11.871 -6.624 2.297 1.00 94.00 85 ILE A O 1
ATOM 695 N N . TRP A 1 86 ? 10.700 -7.463 0.573 1.00 93.25 86 TRP A N 1
ATOM 696 C CA . TRP A 1 86 ? 11.822 -7.725 -0.308 1.00 93.25 86 TRP A CA 1
ATOM 697 C C . TRP A 1 86 ? 11.648 -6.886 -1.561 1.00 93.25 86 TRP A C 1
ATOM 699 O O . TRP A 1 86 ? 10.673 -7.046 -2.292 1.00 93.25 86 TRP A O 1
ATOM 709 N N . LEU A 1 87 ? 12.586 -5.970 -1.784 1.00 93.62 87 LEU A N 1
ATOM 710 C CA . LEU A 1 87 ? 12.609 -5.140 -2.981 1.00 93.62 87 LEU A CA 1
ATOM 711 C C . LEU A 1 87 ? 13.400 -5.865 -4.057 1.00 93.62 87 LEU A C 1
ATOM 713 O O . LEU A 1 87 ? 14.582 -6.118 -3.832 1.00 93.62 87 LEU A O 1
ATOM 717 N N . THR A 1 88 ? 12.784 -6.183 -5.191 1.00 91.69 88 THR A N 1
ATOM 718 C CA . THR A 1 88 ? 13.462 -6.889 -6.287 1.00 91.69 88 THR A CA 1
ATOM 719 C C . THR A 1 88 ? 13.900 -5.929 -7.385 1.00 91.69 88 THR A C 1
ATOM 721 O O . THR A 1 88 ? 13.285 -4.881 -7.576 1.00 91.69 88 THR A O 1
ATOM 724 N N . GLN A 1 89 ? 14.946 -6.271 -8.139 1.00 89.69 89 GLN A N 1
ATOM 725 C CA . GLN A 1 89 ? 15.293 -5.511 -9.352 1.00 89.69 89 GLN A CA 1
ATOM 726 C C . GLN A 1 89 ? 14.228 -5.640 -10.455 1.00 89.69 89 GLN A C 1
ATOM 728 O O . GLN A 1 89 ? 14.079 -4.733 -11.269 1.00 89.69 89 GLN A O 1
ATOM 733 N N . GLN A 1 90 ? 13.430 -6.708 -10.393 1.00 90.38 90 GLN A N 1
ATOM 734 C CA . GLN A 1 90 ? 12.465 -7.113 -11.410 1.00 90.38 90 GLN A CA 1
ATOM 735 C C . GLN A 1 90 ? 11.173 -6.297 -11.428 1.00 90.38 90 GLN A C 1
ATOM 737 O O . GLN A 1 90 ? 10.296 -6.586 -12.228 1.00 90.38 90 GLN A O 1
ATOM 742 N N . GLY A 1 91 ? 11.035 -5.265 -10.590 1.00 92.88 91 GLY A N 1
ATOM 743 C CA . GLY A 1 91 ? 9.880 -4.358 -10.621 1.00 92.88 91 GLY A CA 1
ATOM 744 C C . GLY A 1 91 ? 8.691 -4.786 -9.761 1.00 92.88 91 GLY A C 1
ATOM 745 O O . GLY A 1 91 ? 7.574 -4.290 -9.955 1.00 92.88 91 GLY A O 1
ATOM 746 N N . TYR A 1 92 ? 8.924 -5.684 -8.799 1.00 94.19 92 TYR A N 1
ATOM 747 C CA . TYR A 1 92 ? 7.924 -6.098 -7.817 1.00 94.19 92 TYR A CA 1
ATOM 748 C C . TYR A 1 92 ? 8.466 -6.161 -6.379 1.00 94.19 92 TYR A C 1
ATOM 750 O O . TYR A 1 92 ? 9.676 -6.220 -6.134 1.00 94.19 92 TYR A O 1
ATOM 758 N N . ILE A 1 93 ? 7.540 -6.167 -5.420 1.00 95.25 93 ILE A N 1
ATOM 759 C CA . ILE A 1 93 ? 7.780 -6.410 -3.991 1.00 95.25 93 ILE A CA 1
ATOM 760 C C . ILE A 1 93 ? 7.164 -7.757 -3.602 1.00 95.25 93 ILE A C 1
ATOM 762 O O . ILE A 1 93 ? 6.074 -8.082 -4.065 1.00 95.25 93 ILE A O 1
ATOM 766 N N . THR A 1 94 ? 7.837 -8.507 -2.727 1.00 92.75 94 THR A N 1
ATOM 767 C CA . THR A 1 94 ? 7.306 -9.718 -2.067 1.00 92.75 94 THR A CA 1
ATOM 768 C C . THR A 1 94 ? 7.620 -9.704 -0.564 1.00 92.75 94 THR A C 1
ATOM 770 O O . THR A 1 94 ? 8.353 -8.835 -0.080 1.00 92.75 94 THR A O 1
ATOM 773 N N . PHE A 1 95 ? 7.051 -10.637 0.198 1.00 90.31 95 PHE A N 1
ATOM 774 C CA . PHE A 1 95 ? 7.056 -10.636 1.664 1.00 90.31 95 PHE A CA 1
ATOM 775 C C . PHE A 1 95 ? 7.806 -11.823 2.283 1.00 90.31 95 PHE A C 1
ATOM 777 O O . PHE A 1 95 ? 8.419 -11.662 3.341 1.00 90.31 95 PHE A O 1
ATOM 784 N N . ASP A 1 96 ? 7.858 -12.975 1.609 1.00 83.00 96 ASP A N 1
ATOM 785 C CA . ASP A 1 96 ? 8.407 -14.217 2.184 1.00 83.00 96 ASP A CA 1
ATOM 786 C C . ASP A 1 96 ? 9.800 -14.607 1.653 1.00 83.00 96 ASP A C 1
ATOM 788 O O . ASP A 1 96 ? 10.390 -15.592 2.095 1.00 83.00 96 ASP A O 1
ATOM 792 N N . GLY A 1 97 ? 10.396 -13.781 0.792 1.00 82.62 97 GLY A N 1
ATOM 793 C CA . GLY A 1 97 ? 11.745 -13.989 0.262 1.00 82.62 97 GLY A CA 1
ATOM 794 C C . GLY A 1 97 ? 11.837 -13.645 -1.216 1.00 82.62 97 GLY A C 1
ATOM 795 O O . GLY A 1 97 ? 10.833 -13.627 -1.910 1.00 82.62 97 GLY A O 1
ATOM 796 N N . ALA A 1 98 ? 13.049 -13.397 -1.709 1.00 78.88 98 ALA A N 1
ATOM 797 C CA . ALA A 1 98 ? 13.294 -13.151 -3.135 1.00 78.88 98 ALA A CA 1
ATOM 798 C C . ALA A 1 98 ? 14.407 -14.047 -3.704 1.00 78.88 98 ALA A C 1
ATOM 800 O O . ALA A 1 98 ? 15.051 -13.689 -4.671 1.00 78.88 98 ALA A O 1
ATOM 801 N N . ASN A 1 99 ? 14.670 -15.214 -3.111 1.00 66.12 99 ASN A N 1
ATOM 802 C CA . ASN A 1 99 ? 15.911 -15.969 -3.352 1.00 66.12 99 ASN A CA 1
ATOM 803 C C . ASN A 1 99 ? 16.004 -16.697 -4.712 1.00 66.12 99 ASN A C 1
ATOM 805 O O . ASN A 1 99 ? 16.972 -17.424 -4.930 1.00 66.12 99 ASN A O 1
ATOM 809 N N . ASP A 1 100 ? 15.032 -16.508 -5.604 1.00 67.19 100 ASP A N 1
ATOM 810 C CA . ASP A 1 100 ? 14.921 -17.212 -6.880 1.00 67.19 100 ASP A CA 1
ATOM 811 C C . ASP A 1 100 ? 14.982 -16.232 -8.054 1.00 67.19 100 ASP A C 1
ATOM 813 O O . ASP A 1 100 ? 14.495 -15.109 -7.954 1.00 67.19 100 ASP A O 1
ATOM 817 N N . TRP A 1 101 ? 15.514 -16.697 -9.188 1.00 69.62 101 TRP A N 1
ATOM 818 C CA . TRP A 1 101 ? 15.600 -15.933 -10.435 1.00 69.62 101 TRP A CA 1
ATOM 819 C C . TRP A 1 101 ? 14.228 -15.826 -11.106 1.00 69.62 101 TRP A C 1
ATOM 821 O O . TRP A 1 101 ? 13.870 -16.645 -11.958 1.00 69.62 101 TRP A O 1
ATOM 831 N N . ARG A 1 102 ? 13.423 -14.850 -10.689 1.00 77.38 102 ARG A N 1
ATOM 832 C CA . ARG A 1 102 ? 12.019 -14.711 -11.100 1.00 77.38 102 ARG A CA 1
ATOM 833 C C . ARG A 1 102 ? 11.879 -13.543 -12.067 1.00 77.38 102 ARG A C 1
ATOM 835 O O . ARG A 1 102 ? 11.312 -12.507 -11.748 1.00 77.38 102 ARG A O 1
ATOM 842 N N . PHE A 1 103 ? 12.381 -13.750 -13.280 1.00 75.69 103 PHE A N 1
ATOM 843 C CA . PHE A 1 103 ? 12.288 -12.810 -14.409 1.00 75.69 103 PHE A CA 1
ATOM 844 C C . PHE A 1 103 ? 11.167 -13.157 -15.406 1.00 75.69 103 PHE A C 1
ATOM 846 O O . PHE A 1 103 ? 10.918 -12.418 -16.350 1.00 75.69 103 PHE A O 1
ATOM 853 N N . SER A 1 104 ? 10.501 -14.307 -15.240 1.00 85.81 104 SER A N 1
ATOM 854 C CA . SER A 1 104 ? 9.462 -14.776 -16.166 1.00 85.81 104 SER A CA 1
ATOM 855 C C . SER A 1 104 ? 8.067 -14.417 -15.671 1.00 85.81 104 SER A C 1
ATOM 857 O O . SER A 1 104 ? 7.639 -14.902 -14.628 1.00 85.81 104 SER A O 1
ATOM 859 N N . ASN A 1 105 ? 7.347 -13.618 -16.455 1.00 89.44 105 ASN A N 1
ATOM 860 C CA . ASN A 1 105 ? 6.006 -13.154 -16.122 1.00 89.44 105 ASN A CA 1
ATOM 861 C C . ASN A 1 105 ? 4.947 -14.261 -16.121 1.00 89.44 105 ASN A C 1
ATOM 863 O O . ASN A 1 105 ? 4.939 -15.137 -16.989 1.00 89.44 105 ASN A O 1
ATOM 867 N N . HIS A 1 106 ? 3.977 -14.144 -15.214 1.00 89.94 106 HIS A N 1
ATOM 868 C CA . HIS A 1 106 ? 2.773 -14.970 -15.192 1.00 89.94 106 HIS A CA 1
ATOM 869 C C . HIS A 1 106 ? 1.523 -14.168 -14.797 1.00 89.94 106 HIS A C 1
ATOM 871 O O . HIS A 1 106 ? 1.617 -13.081 -14.226 1.00 89.94 106 HIS A O 1
ATOM 877 N N . THR A 1 107 ? 0.341 -14.693 -15.126 1.00 90.69 107 THR A N 1
ATOM 878 C CA . THR A 1 107 ? -0.957 -14.101 -14.753 1.00 90.69 107 THR A CA 1
ATOM 879 C C . THR A 1 107 ? -1.176 -14.134 -13.250 1.00 90.69 107 THR A C 1
ATOM 881 O O . THR A 1 107 ? -0.866 -15.150 -12.658 1.00 90.69 107 THR A O 1
ATOM 884 N N . LEU A 1 108 ? -1.804 -13.119 -12.655 1.00 91.19 108 LEU A N 1
ATOM 885 C CA . LEU A 1 108 ? -2.175 -13.139 -11.230 1.00 91.19 108 LEU A CA 1
ATOM 886 C C . LEU A 1 108 ? -3.677 -13.433 -11.047 1.00 91.19 108 LEU A C 1
ATOM 888 O O . LEU A 1 108 ? -4.487 -12.792 -11.721 1.00 91.19 108 LEU A O 1
ATOM 892 N N . PRO A 1 109 ? -4.101 -14.316 -10.129 1.00 92.56 109 PRO A N 1
ATOM 893 C CA . PRO A 1 109 ? -3.254 -15.113 -9.247 1.00 92.56 109 PRO A CA 1
ATOM 894 C C . PRO A 1 109 ? -2.546 -16.275 -9.968 1.00 92.56 109 PRO A C 1
ATOM 896 O O . PRO A 1 109 ? -3.064 -16.786 -10.967 1.00 92.56 109 PRO A O 1
ATOM 899 N N . ASN A 1 110 ? -1.399 -16.703 -9.444 1.00 87.12 110 ASN A N 1
ATOM 900 C CA . ASN A 1 110 ? -0.689 -17.919 -9.826 1.00 87.12 110 ASN A CA 1
ATOM 901 C C . ASN A 1 110 ? -0.110 -18.617 -8.589 1.00 87.12 110 ASN A C 1
ATOM 903 O O . ASN A 1 110 ? 0.544 -17.981 -7.781 1.00 87.12 110 ASN A O 1
ATOM 907 N N . GLY A 1 111 ? -0.272 -19.940 -8.501 1.00 84.50 111 GLY A N 1
ATOM 908 C CA . GLY A 1 111 ? 0.353 -20.769 -7.458 1.00 84.50 111 GLY A CA 1
ATOM 909 C C . GLY A 1 111 ? 1.840 -21.075 -7.684 1.00 84.50 111 GLY A C 1
ATOM 910 O O . GLY A 1 111 ? 2.353 -22.037 -7.114 1.00 84.50 111 GLY A O 1
ATOM 911 N N . ASP A 1 112 ? 2.492 -20.344 -8.587 1.00 80.50 112 ASP A N 1
ATOM 912 C CA . ASP A 1 112 ? 3.923 -20.411 -8.848 1.00 80.50 112 ASP A CA 1
ATOM 913 C C . ASP A 1 112 ? 4.591 -19.176 -8.229 1.00 80.50 112 ASP A C 1
ATOM 915 O O . ASP A 1 112 ? 4.233 -18.050 -8.567 1.00 80.50 112 ASP A O 1
ATOM 919 N N . ASN A 1 113 ? 5.646 -19.380 -7.433 1.00 74.81 113 ASN A N 1
ATOM 920 C CA . ASN A 1 113 ? 6.403 -18.297 -6.797 1.00 74.81 113 ASN A CA 1
ATOM 921 C C . ASN A 1 113 ? 6.806 -17.179 -7.794 1.00 74.81 113 ASN A C 1
ATOM 923 O O . ASN A 1 113 ? 7.148 -17.471 -8.956 1.00 74.81 113 ASN A O 1
ATOM 927 N N . PRO A 1 114 ? 6.930 -15.917 -7.340 1.00 75.94 114 PRO A N 1
ATOM 928 C CA . PRO A 1 114 ? 6.972 -15.474 -5.937 1.00 75.94 114 PRO A CA 1
ATOM 929 C C . PRO A 1 114 ? 5.602 -15.380 -5.250 1.00 75.94 114 PRO A C 1
ATOM 931 O O . PRO A 1 114 ? 4.702 -14.709 -5.747 1.00 75.94 114 PRO A O 1
ATOM 934 N N . GLU A 1 115 ? 5.500 -15.947 -4.044 1.00 83.88 115 GLU A N 1
ATOM 935 C CA . GLU A 1 115 ? 4.306 -15.839 -3.209 1.00 83.88 115 GLU A CA 1
ATOM 936 C C . GLU A 1 115 ? 4.095 -14.383 -2.770 1.00 83.88 115 GLU A C 1
ATOM 938 O O . GLU A 1 115 ? 5.031 -13.705 -2.330 1.00 83.88 115 GLU A O 1
ATOM 943 N N . GLY A 1 116 ? 2.849 -13.904 -2.808 1.00 89.06 116 GLY A N 1
ATOM 944 C CA . GLY A 1 116 ? 2.480 -12.607 -2.244 1.00 89.06 116 GLY A CA 1
ATOM 945 C C . GLY A 1 116 ? 3.218 -11.442 -2.897 1.00 89.06 116 GLY A C 1
ATOM 946 O O . GLY A 1 116 ? 4.252 -10.990 -2.404 1.00 89.06 116 GLY A O 1
ATOM 947 N N . MET A 1 117 ? 2.669 -10.923 -3.988 1.00 91.38 117 MET A N 1
ATOM 948 C CA . MET A 1 117 ? 3.384 -9.984 -4.843 1.00 91.38 117 MET A CA 1
ATOM 949 C C . MET A 1 117 ? 2.652 -8.653 -5.002 1.00 91.38 117 MET A C 1
ATOM 951 O O . MET A 1 117 ? 1.428 -8.598 -5.111 1.00 91.38 117 MET A O 1
ATOM 955 N N . ILE A 1 118 ? 3.434 -7.576 -5.077 1.00 96.69 118 ILE A N 1
ATOM 956 C CA . ILE A 1 118 ? 3.016 -6.263 -5.568 1.00 96.69 118 ILE A CA 1
ATOM 957 C C . ILE A 1 118 ? 3.865 -5.934 -6.799 1.00 96.69 118 ILE A C 1
ATOM 959 O O . ILE A 1 118 ? 5.015 -5.520 -6.662 1.00 96.69 118 ILE A O 1
ATOM 963 N N . ALA A 1 119 ? 3.309 -6.129 -7.993 1.00 96.06 119 ALA A N 1
ATOM 964 C CA . ALA A 1 119 ? 3.995 -5.965 -9.272 1.00 96.06 119 ALA A CA 1
ATOM 965 C C . ALA A 1 119 ? 3.509 -4.700 -9.990 1.00 96.06 119 ALA A C 1
ATOM 967 O O . ALA A 1 119 ? 2.469 -4.709 -10.652 1.00 96.06 119 ALA A O 1
ATOM 968 N N . ALA A 1 120 ? 4.270 -3.609 -9.873 1.00 96.12 120 ALA A N 1
ATOM 969 C CA . ALA A 1 120 ? 3.979 -2.378 -10.611 1.00 96.12 120 ALA A CA 1
ATOM 970 C C . ALA A 1 120 ? 4.339 -2.512 -12.094 1.00 96.12 120 ALA A C 1
ATOM 972 O O . ALA A 1 120 ? 3.605 -2.027 -12.957 1.00 96.12 120 ALA A O 1
ATOM 973 N N . TRP A 1 121 ? 5.444 -3.196 -12.389 1.00 94.81 121 TRP A N 1
ATOM 974 C CA . TRP A 1 121 ? 5.817 -3.604 -13.738 1.00 94.81 121 TRP A CA 1
ATOM 975 C C . TRP A 1 121 ? 6.840 -4.734 -13.650 1.00 94.81 121 TRP A C 1
ATOM 977 O O . TRP A 1 121 ? 8.042 -4.497 -13.743 1.00 94.81 121 TRP A O 1
ATOM 987 N N . TRP A 1 122 ? 6.373 -5.953 -13.379 1.00 93.94 122 TRP A N 1
ATOM 988 C CA . TRP A 1 122 ? 7.279 -7.091 -13.282 1.00 93.94 122 TRP A CA 1
ATOM 989 C C . TRP A 1 122 ? 7.734 -7.522 -14.678 1.00 93.94 122 TRP A C 1
ATOM 991 O O . TRP A 1 122 ? 6.866 -7.737 -15.515 1.00 93.94 122 TRP A O 1
ATOM 1001 N N . ASP A 1 123 ? 9.041 -7.662 -14.923 1.00 91.44 123 ASP A N 1
ATOM 1002 C CA . ASP A 1 123 ? 9.675 -8.319 -16.092 1.00 91.44 123 ASP A CA 1
ATOM 1003 C C . ASP A 1 123 ? 11.167 -8.624 -15.774 1.00 91.44 123 ASP A C 1
ATOM 1005 O O . ASP A 1 123 ? 11.589 -8.525 -14.621 1.00 91.44 123 ASP A O 1
ATOM 1009 N N . ASP A 1 124 ? 11.971 -8.975 -16.780 1.00 89.56 124 ASP A N 1
ATOM 1010 C CA . ASP A 1 124 ? 13.432 -9.115 -16.763 1.00 89.56 124 ASP A CA 1
ATOM 1011 C C . ASP A 1 124 ? 14.127 -7.737 -16.795 1.00 89.56 124 ASP A C 1
ATOM 1013 O O . ASP A 1 124 ? 14.640 -7.256 -17.819 1.00 89.56 124 ASP A O 1
ATOM 1017 N N . LEU A 1 125 ? 14.068 -7.053 -15.652 1.00 90.31 125 LEU A N 1
ATOM 1018 C CA . LEU A 1 125 ? 14.537 -5.686 -15.473 1.00 90.31 125 LEU A CA 1
ATOM 1019 C C . LEU A 1 125 ? 15.930 -5.618 -14.830 1.00 90.31 125 LEU A C 1
ATOM 1021 O O . LEU A 1 125 ? 16.382 -6.501 -14.110 1.00 90.31 125 LEU A O 1
ATOM 1025 N N . ASP A 1 126 ? 16.631 -4.512 -15.067 1.00 88.75 126 ASP A N 1
ATOM 1026 C CA . ASP A 1 126 ? 17.946 -4.259 -14.474 1.00 88.75 126 ASP A CA 1
ATOM 1027 C C . ASP A 1 126 ? 18.030 -2.843 -13.899 1.00 88.75 126 ASP A C 1
ATOM 1029 O O . ASP A 1 126 ? 17.825 -1.844 -14.595 1.00 88.75 126 ASP A O 1
ATOM 1033 N N . VAL A 1 127 ? 18.367 -2.758 -12.612 1.00 90.81 127 VAL A N 1
ATOM 1034 C CA . VAL A 1 127 ? 18.596 -1.500 -11.880 1.00 90.81 127 VAL A CA 1
ATOM 1035 C C . VAL A 1 127 ? 20.073 -1.259 -11.558 1.00 90.81 127 VAL A C 1
ATOM 1037 O O . VAL A 1 127 ? 20.403 -0.236 -10.966 1.00 90.81 127 VAL A O 1
ATOM 1040 N N . LEU A 1 128 ? 20.963 -2.190 -11.916 1.00 87.56 128 LEU A N 1
ATOM 1041 C CA . LEU A 1 128 ? 22.399 -2.145 -11.625 1.00 87.56 128 LEU A CA 1
ATOM 1042 C C . LEU A 1 128 ? 23.220 -1.588 -12.799 1.00 87.56 128 LEU A C 1
ATOM 1044 O O . LEU A 1 128 ? 24.359 -1.152 -12.608 1.00 87.56 128 LEU A O 1
ATOM 1048 N N . GLY A 1 129 ? 22.658 -1.591 -14.011 1.00 84.56 129 GLY A N 1
ATOM 1049 C CA . GLY A 1 129 ? 23.261 -0.971 -15.187 1.00 84.56 129 GLY A CA 1
ATOM 1050 C C . GLY A 1 129 ? 23.469 0.551 -15.043 1.00 84.56 129 GLY A C 1
ATOM 1051 O O . GLY A 1 129 ? 22.813 1.202 -14.229 1.00 84.56 129 GLY A O 1
ATOM 1052 N N . PRO A 1 130 ? 24.360 1.174 -15.843 1.00 87.00 130 PRO A N 1
ATOM 1053 C CA . PRO A 1 130 ? 24.653 2.604 -15.745 1.00 87.00 130 PRO A CA 1
ATOM 1054 C C . PRO A 1 130 ? 23.400 3.485 -15.830 1.00 87.00 130 PRO A C 1
ATOM 1056 O O . PRO A 1 130 ? 22.702 3.505 -16.840 1.00 87.00 130 PRO A O 1
ATOM 1059 N N . GLY A 1 131 ? 23.141 4.248 -14.767 1.00 88.81 131 GLY A N 1
ATOM 1060 C CA . GLY A 1 131 ? 21.967 5.110 -14.634 1.00 88.81 131 GLY A CA 1
ATOM 1061 C C . GLY A 1 131 ? 20.726 4.407 -14.073 1.00 88.81 131 GLY A C 1
ATOM 1062 O O . GLY A 1 131 ? 19.814 5.102 -13.635 1.00 88.81 131 GLY A O 1
ATOM 1063 N N . GLY A 1 132 ? 20.671 3.078 -14.048 1.00 92.56 132 GLY A N 1
ATOM 1064 C CA . GLY A 1 132 ? 19.618 2.364 -13.333 1.00 92.56 132 GLY A CA 1
ATOM 1065 C C . GLY A 1 132 ? 19.700 2.628 -11.829 1.00 92.56 132 GLY A C 1
ATOM 1066 O O . GLY A 1 132 ? 20.777 2.919 -11.302 1.00 92.56 132 GLY A O 1
ATOM 1067 N N . HIS A 1 133 ? 18.558 2.567 -11.144 1.00 94.56 133 HIS A N 1
ATOM 1068 C CA . HIS A 1 133 ? 18.533 2.596 -9.683 1.00 94.56 133 HIS A CA 1
ATOM 1069 C C . HIS A 1 133 ? 17.267 1.972 -9.102 1.00 94.56 133 HIS A C 1
ATOM 1071 O O . HIS A 1 133 ? 16.204 1.970 -9.724 1.00 94.56 133 HIS A O 1
ATOM 1077 N N . LEU A 1 134 ? 17.398 1.511 -7.860 1.00 96.25 134 LEU A N 1
ATOM 1078 C CA . LEU A 1 134 ? 16.301 1.170 -6.964 1.00 96.25 134 LEU A CA 1
ATOM 1079 C C . LEU A 1 134 ? 16.458 2.007 -5.696 1.00 96.25 134 LEU A C 1
ATOM 1081 O O . LEU A 1 134 ? 17.487 1.928 -5.024 1.00 96.25 134 LEU A O 1
ATOM 1085 N N . LYS A 1 135 ? 15.460 2.829 -5.381 1.00 97.94 135 LYS A N 1
ATOM 1086 C CA . LYS A 1 135 ? 15.505 3.758 -4.246 1.00 97.94 135 LYS A CA 1
ATOM 1087 C C . LYS A 1 135 ? 14.281 3.620 -3.371 1.00 97.94 135 LYS A C 1
ATOM 1089 O O . LYS A 1 135 ? 13.206 3.287 -3.856 1.00 97.94 135 LYS A O 1
ATOM 1094 N N . THR A 1 136 ? 14.430 3.950 -2.096 1.00 98.38 136 THR A N 1
ATOM 1095 C CA . THR A 1 136 ? 13.285 4.226 -1.232 1.00 98.38 136 THR A CA 1
ATOM 1096 C C . THR A 1 136 ? 13.351 5.609 -0.619 1.00 98.38 136 THR A C 1
ATOM 1098 O O . THR A 1 136 ? 14.419 6.208 -0.489 1.00 98.38 136 THR A O 1
ATOM 1101 N N . GLN A 1 137 ? 12.188 6.127 -0.244 1.00 98.31 137 GLN A N 1
ATOM 1102 C CA . GLN A 1 137 ? 12.062 7.345 0.535 1.00 98.31 137 GLN A CA 1
ATOM 1103 C C . GLN A 1 137 ? 10.840 7.246 1.447 1.00 98.31 137 GLN A C 1
ATOM 1105 O O . GLN A 1 137 ? 9.765 6.840 1.011 1.00 98.31 137 GLN A O 1
ATOM 1110 N N . ILE A 1 138 ? 10.997 7.638 2.713 1.00 98.12 138 ILE A N 1
ATOM 1111 C CA . ILE A 1 138 ? 9.874 7.766 3.645 1.00 98.12 138 ILE A CA 1
ATOM 1112 C C . ILE A 1 138 ? 9.408 9.221 3.652 1.00 98.12 138 ILE A C 1
ATOM 1114 O O . ILE A 1 138 ? 10.201 10.132 3.895 1.00 98.12 138 ILE A O 1
ATOM 1118 N N . LEU A 1 139 ? 8.119 9.437 3.403 1.00 97.69 139 LEU A N 1
ATOM 1119 C CA . LEU A 1 139 ? 7.477 10.749 3.446 1.00 97.69 139 LEU A CA 1
ATOM 1120 C C . LEU A 1 139 ? 6.646 10.893 4.728 1.00 97.69 139 LEU A C 1
ATOM 1122 O O . LEU A 1 139 ? 5.993 9.940 5.151 1.00 97.69 139 LEU A O 1
ATOM 1126 N N . GLY A 1 140 ? 6.634 12.093 5.315 1.00 95.56 140 GLY A N 1
ATOM 1127 C CA . GLY A 1 140 ? 5.824 12.425 6.491 1.00 95.56 140 GLY A CA 1
ATOM 1128 C C . GLY A 1 140 ? 6.363 11.870 7.816 1.00 95.56 140 GLY A C 1
ATOM 1129 O O . GLY A 1 140 ? 7.509 11.438 7.926 1.00 95.56 140 GLY A O 1
ATOM 1130 N N . THR A 1 141 ? 5.522 11.893 8.851 1.00 94.88 141 THR A N 1
ATOM 1131 C CA . THR A 1 141 ? 5.839 11.392 10.199 1.00 94.88 141 THR A CA 1
ATOM 1132 C C . THR A 1 141 ? 4.738 10.492 10.727 1.00 94.88 141 THR A C 1
ATOM 1134 O O . THR A 1 141 ? 3.593 10.596 10.289 1.00 94.88 141 THR A O 1
ATOM 1137 N N . ALA A 1 142 ? 5.073 9.635 11.695 1.00 93.75 142 ALA A N 1
ATOM 1138 C CA . ALA A 1 142 ? 4.096 8.773 12.350 1.00 93.75 142 ALA A CA 1
ATOM 1139 C C . ALA A 1 142 ? 2.906 9.591 12.896 1.00 93.75 142 ALA A C 1
ATOM 1141 O O . ALA A 1 142 ? 3.120 10.704 13.392 1.00 93.75 142 ALA A O 1
ATOM 1142 N N . PRO A 1 143 ? 1.672 9.066 12.827 1.00 91.94 143 PRO A N 1
ATOM 1143 C CA . PRO A 1 143 ? 1.271 7.768 12.264 1.00 91.94 143 PRO A CA 1
ATOM 1144 C C . PRO A 1 143 ? 0.921 7.819 10.758 1.00 91.94 143 PRO A C 1
ATOM 1146 O O . PRO A 1 143 ? 0.218 6.951 10.258 1.00 91.94 143 PRO A O 1
ATOM 1149 N N . ASN A 1 144 ? 1.368 8.850 10.031 1.00 92.50 144 ASN A N 1
ATOM 1150 C CA . ASN A 1 144 ? 0.976 9.136 8.649 1.00 92.50 144 ASN A CA 1
ATOM 1151 C C . ASN A 1 144 ? 2.150 9.052 7.658 1.00 92.50 144 ASN A C 1
ATOM 1153 O O . ASN A 1 144 ? 2.219 9.838 6.706 1.00 92.50 144 ASN A O 1
ATOM 1157 N N . ARG A 1 145 ? 3.067 8.098 7.844 1.00 97.12 145 ARG A N 1
ATOM 1158 C CA . ARG A 1 145 ? 4.172 7.877 6.902 1.00 97.12 145 ARG A CA 1
ATOM 1159 C C . ARG A 1 145 ? 3.709 7.235 5.597 1.00 97.12 145 ARG A C 1
ATOM 1161 O O . ARG A 1 145 ? 2.673 6.570 5.536 1.00 97.12 145 ARG A O 1
ATOM 1168 N N . ILE A 1 146 ? 4.504 7.437 4.553 1.00 97.81 146 ILE A N 1
ATOM 1169 C CA . ILE A 1 146 ? 4.390 6.753 3.262 1.00 97.81 146 ILE A CA 1
ATOM 1170 C C . ILE A 1 146 ? 5.772 6.205 2.919 1.00 97.81 146 ILE A C 1
ATOM 1172 O O . ILE A 1 146 ? 6.742 6.960 2.940 1.00 97.81 146 ILE A O 1
ATOM 1176 N N . LEU A 1 147 ? 5.865 4.916 2.607 1.00 98.19 147 LEU A N 1
ATOM 1177 C CA . LEU A 1 147 ? 7.048 4.326 1.994 1.00 98.19 147 LEU A CA 1
ATOM 1178 C C . LEU A 1 147 ? 6.893 4.400 0.476 1.00 98.19 147 LEU A C 1
ATOM 1180 O O . LEU A 1 147 ? 5.997 3.770 -0.081 1.00 98.19 147 LEU A O 1
ATOM 1184 N N . VAL A 1 148 ? 7.776 5.147 -0.180 1.00 98.62 148 VAL A N 1
ATOM 1185 C CA . VAL A 1 148 ? 7.902 5.166 -1.638 1.00 98.62 148 VAL A CA 1
ATOM 1186 C C . VAL A 1 148 ? 9.062 4.269 -2.031 1.00 98.62 148 VAL A C 1
ATOM 1188 O O . VAL A 1 148 ? 10.164 4.430 -1.508 1.00 98.62 148 VAL A O 1
ATOM 1191 N N . VAL A 1 149 ? 8.822 3.347 -2.956 1.00 98.69 149 VAL A N 1
ATOM 1192 C CA . VAL A 1 149 ? 9.843 2.531 -3.616 1.00 98.69 149 VAL A CA 1
ATOM 1193 C C . VAL A 1 149 ? 9.873 2.923 -5.085 1.00 98.69 149 VAL A C 1
ATOM 1195 O O . VAL A 1 149 ? 8.829 2.911 -5.725 1.00 98.69 149 VAL A O 1
ATOM 1198 N N . GLU A 1 150 ? 11.037 3.278 -5.616 1.00 98.62 150 GLU A N 1
ATOM 1199 C CA . GLU A 1 150 ? 11.219 3.729 -6.995 1.00 98.62 150 GLU A CA 1
ATOM 1200 C C . GLU A 1 150 ? 12.169 2.821 -7.767 1.00 98.62 150 GLU A C 1
ATOM 1202 O O . GLU A 1 150 ? 13.302 2.595 -7.334 1.00 98.62 150 GLU A O 1
ATOM 1207 N N . TRP A 1 151 ? 11.738 2.423 -8.961 1.00 97.00 151 TRP A N 1
ATOM 1208 C CA . TRP A 1 151 ? 12.571 1.807 -9.982 1.00 97.00 151 TRP A CA 1
ATOM 1209 C C . TRP A 1 151 ? 12.837 2.800 -11.107 1.00 97.00 151 TRP A C 1
ATOM 1211 O O . TRP A 1 151 ? 11.915 3.362 -11.701 1.00 97.00 151 TRP A O 1
ATOM 1221 N N . ARG A 1 152 ? 14.116 2.939 -11.453 1.00 96.06 152 ARG A N 1
ATOM 1222 C CA . ARG A 1 152 ? 14.573 3.367 -12.774 1.00 96.06 152 ARG A CA 1
ATOM 1223 C C . ARG A 1 152 ? 15.251 2.168 -13.414 1.00 96.06 152 ARG A C 1
ATOM 1225 O O . ARG A 1 152 ? 16.436 1.925 -13.191 1.00 96.06 152 ARG A O 1
ATOM 1232 N N . ALA A 1 153 ? 14.473 1.398 -14.158 1.00 92.69 153 ALA A N 1
ATOM 1233 C CA . ALA A 1 153 ? 14.850 0.061 -14.588 1.00 92.69 153 ALA A CA 1
ATOM 1234 C C . ALA A 1 153 ? 15.089 -0.009 -16.098 1.00 92.69 153 ALA A C 1
ATOM 1236 O O . ALA A 1 153 ? 14.215 0.333 -16.898 1.00 92.69 153 ALA A O 1
ATOM 1237 N N . GLY A 1 154 ? 16.280 -0.448 -16.492 1.00 90.25 154 GLY A N 1
ATOM 1238 C CA . GLY A 1 154 ? 16.583 -0.823 -17.867 1.00 90.25 154 GLY A CA 1
ATOM 1239 C C . GLY A 1 154 ? 16.150 -2.255 -18.172 1.00 90.25 154 GLY A C 1
ATOM 1240 O O . GLY A 1 154 ? 15.617 -2.956 -17.316 1.00 90.25 154 GLY A O 1
ATOM 1241 N N . ILE A 1 155 ? 16.413 -2.683 -19.403 1.00 82.69 155 ILE A N 1
ATOM 1242 C CA . ILE A 1 155 ? 16.323 -4.091 -19.799 1.00 82.69 155 ILE A CA 1
ATOM 1243 C C . ILE A 1 155 ? 17.653 -4.766 -19.455 1.00 82.69 155 ILE A C 1
ATOM 1245 O O . ILE A 1 155 ? 18.715 -4.187 -19.725 1.00 82.69 155 ILE A O 1
ATOM 1249 N N . TRP A 1 156 ? 17.605 -5.994 -18.933 1.00 74.88 156 TRP A N 1
ATOM 1250 C CA . TRP A 1 156 ? 18.796 -6.795 -18.651 1.00 74.88 156 TRP A CA 1
ATOM 1251 C C . TRP A 1 156 ? 19.802 -6.780 -19.819 1.00 74.88 156 TRP A C 1
ATOM 1253 O O . TRP A 1 156 ? 19.478 -7.070 -20.976 1.00 74.88 156 TRP A O 1
ATOM 1263 N N . LEU A 1 157 ? 21.048 -6.389 -19.520 1.00 67.94 157 LEU A N 1
ATOM 1264 C CA . LEU A 1 157 ? 22.182 -6.304 -20.459 1.00 67.94 157 LEU A CA 1
ATOM 1265 C C . LEU A 1 157 ? 22.006 -5.351 -21.663 1.00 67.94 157 LEU A C 1
ATOM 1267 O O . LEU A 1 157 ? 22.808 -5.390 -22.601 1.00 67.94 157 LEU A O 1
ATOM 1271 N N . ARG A 1 158 ? 20.996 -4.471 -21.666 1.00 66.56 158 ARG A N 1
ATOM 1272 C CA . ARG A 1 158 ? 20.691 -3.551 -22.778 1.00 66.56 158 ARG A CA 1
ATOM 1273 C C . ARG A 1 158 ? 20.433 -2.131 -22.255 1.00 66.56 158 ARG A C 1
ATOM 1275 O O . ARG A 1 158 ? 19.298 -1.672 -22.210 1.00 66.56 158 ARG A O 1
ATOM 1282 N N . GLY A 1 159 ? 21.483 -1.424 -21.827 1.00 67.69 159 GLY A N 1
ATOM 1283 C CA . GLY A 1 159 ? 21.313 -0.208 -21.013 1.00 67.69 159 GLY A CA 1
ATOM 1284 C C . GLY A 1 159 ? 21.635 1.144 -21.666 1.00 67.69 159 GLY A C 1
ATOM 1285 O O . GLY A 1 159 ? 22.799 1.535 -21.669 1.00 67.69 159 GLY A O 1
ATOM 1286 N N . THR A 1 160 ? 20.590 1.888 -22.074 1.00 75.50 160 THR A N 1
ATOM 1287 C CA . THR A 1 160 ? 20.460 3.378 -21.987 1.00 75.50 160 THR A CA 1
ATOM 1288 C C . THR A 1 160 ? 18.996 3.871 -21.905 1.00 75.50 160 THR A C 1
ATOM 1290 O O . THR A 1 160 ? 18.764 5.067 -21.725 1.00 75.50 160 THR A O 1
ATOM 1293 N N . GLN A 1 161 ? 18.008 2.978 -22.027 1.00 89.00 161 GLN A N 1
ATOM 1294 C CA . GLN A 1 161 ? 16.572 3.266 -21.948 1.00 89.00 161 GLN A CA 1
ATOM 1295 C C . GLN A 1 161 ? 16.005 2.731 -20.630 1.00 89.00 161 GLN A C 1
ATOM 1297 O O . GLN A 1 161 ? 16.446 1.680 -20.170 1.00 89.00 161 GLN A O 1
ATOM 1302 N N . PHE A 1 162 ? 15.024 3.421 -20.039 1.00 92.94 162 PHE A N 1
ATOM 1303 C CA . PHE A 1 162 ? 14.508 3.097 -18.706 1.00 92.94 162 PHE A CA 1
ATOM 1304 C C . PHE A 1 162 ? 12.979 3.132 -18.634 1.00 92.94 162 PHE A C 1
ATOM 1306 O O . PHE A 1 162 ? 12.335 3.911 -19.336 1.00 92.94 162 PHE A O 1
ATOM 1313 N N . ALA A 1 163 ? 12.432 2.312 -17.744 1.00 94.81 163 ALA A N 1
ATOM 1314 C CA . ALA A 1 163 ? 11.091 2.413 -17.196 1.00 94.81 163 ALA A CA 1
ATOM 1315 C C . ALA A 1 163 ? 11.192 3.101 -15.829 1.00 94.81 163 ALA A C 1
ATOM 1317 O O . ALA A 1 163 ? 12.013 2.695 -15.002 1.00 94.81 163 ALA A O 1
ATOM 1318 N N . ASN A 1 164 ? 10.390 4.142 -15.600 1.00 97.31 164 ASN A N 1
ATOM 1319 C CA . ASN A 1 164 ? 10.365 4.873 -14.333 1.00 97.31 164 ASN A CA 1
ATOM 1320 C C . ASN A 1 164 ? 9.018 4.654 -13.655 1.00 97.31 164 ASN A C 1
ATOM 1322 O O . ASN A 1 164 ? 7.989 5.083 -14.176 1.00 97.31 164 ASN A O 1
ATOM 1326 N N . PHE A 1 165 ? 9.011 3.984 -12.512 1.00 98.50 165 PHE A N 1
ATOM 1327 C CA . PHE A 1 165 ? 7.778 3.698 -11.792 1.00 98.50 165 PHE A CA 1
ATOM 1328 C C . PHE A 1 165 ? 8.024 3.569 -10.296 1.00 98.50 165 PHE A C 1
ATOM 1330 O O . PHE A 1 165 ? 9.143 3.320 -9.845 1.00 98.50 165 PHE A O 1
ATOM 1337 N N . GLN A 1 166 ? 6.959 3.741 -9.520 1.00 98.81 166 GLN A N 1
ATOM 1338 C CA . GLN A 1 166 ? 7.005 3.655 -8.068 1.00 98.81 166 GLN A CA 1
ATOM 1339 C C . GLN A 1 166 ? 5.876 2.800 -7.513 1.00 98.81 166 GLN A C 1
ATOM 1341 O O . GLN A 1 166 ? 4.795 2.731 -8.096 1.00 98.81 166 GLN A O 1
ATOM 1346 N N . ILE A 1 167 ? 6.114 2.240 -6.329 1.00 98.88 167 ILE A N 1
ATOM 1347 C CA . ILE A 1 167 ? 5.086 1.705 -5.437 1.00 98.88 167 ILE A CA 1
ATOM 1348 C C . ILE A 1 167 ? 5.050 2.576 -4.181 1.00 98.88 167 ILE A C 1
ATOM 1350 O O . ILE A 1 167 ? 6.089 2.816 -3.566 1.00 98.88 167 ILE A O 1
ATOM 1354 N N . TRP A 1 168 ? 3.864 3.045 -3.799 1.00 98.62 168 TRP A N 1
ATOM 1355 C CA . TRP A 1 168 ? 3.640 3.786 -2.558 1.00 98.62 168 TRP A CA 1
ATOM 1356 C C . TRP A 1 168 ? 2.805 2.936 -1.598 1.00 98.62 168 TRP A C 1
ATOM 1358 O O . TRP A 1 168 ? 1.728 2.455 -1.957 1.00 98.62 168 TRP A O 1
ATOM 1368 N N . LEU A 1 169 ? 3.311 2.767 -0.374 1.00 98.31 169 LEU A N 1
ATOM 1369 C CA . LEU A 1 169 ? 2.691 2.002 0.709 1.00 98.31 169 LEU A CA 1
ATOM 1370 C C . LEU A 1 169 ? 2.445 2.927 1.903 1.00 98.31 169 LEU A C 1
ATOM 1372 O O . LEU A 1 169 ? 3.337 3.668 2.321 1.00 98.31 169 LEU A O 1
ATOM 1376 N N . PHE A 1 170 ? 1.237 2.898 2.456 1.00 97.31 170 PHE A N 1
ATOM 1377 C CA . PHE A 1 170 ? 0.775 3.896 3.419 1.00 97.31 170 PHE A CA 1
ATOM 1378 C C . PHE A 1 170 ? 0.734 3.315 4.834 1.00 97.31 170 PHE A C 1
ATOM 1380 O O . PHE A 1 170 ? 0.150 2.257 5.058 1.00 97.31 170 PHE A O 1
ATOM 1387 N N . GLU A 1 171 ? 1.335 4.019 5.800 1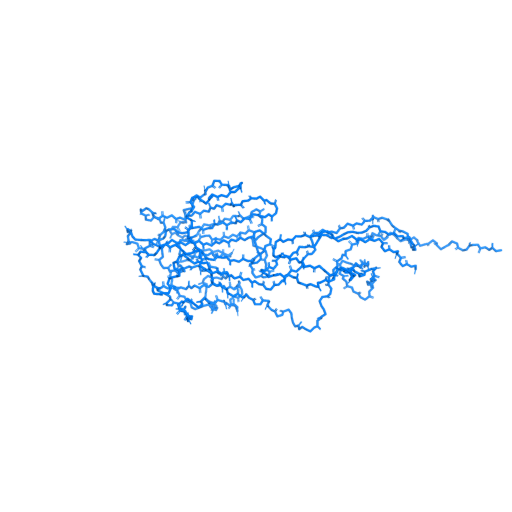.00 95.75 171 GLU A N 1
ATOM 1388 C CA . GLU A 1 171 ? 1.317 3.607 7.207 1.00 95.75 171 GLU A CA 1
ATOM 1389 C C . GLU A 1 171 ? -0.120 3.393 7.691 1.00 95.75 171 GLU A C 1
ATOM 1391 O O . GLU A 1 171 ? -0.976 4.267 7.537 1.00 95.75 171 GLU A O 1
ATOM 1396 N N . GLY A 1 172 ? -0.368 2.213 8.259 1.00 91.50 172 GLY A N 1
ATOM 1397 C CA . GLY A 1 172 ? -1.644 1.837 8.850 1.00 91.50 172 GLY A CA 1
ATOM 1398 C C . GLY A 1 172 ? -2.793 1.679 7.856 1.00 91.50 172 GLY A C 1
ATOM 1399 O O . GLY A 1 172 ? -3.929 1.650 8.305 1.00 91.50 172 GLY A O 1
ATOM 1400 N N . SER A 1 173 ? -2.545 1.588 6.544 1.00 93.19 173 SER A N 1
ATOM 1401 C CA . SER A 1 173 ? -3.595 1.399 5.535 1.00 93.19 173 SER A CA 1
ATOM 1402 C C . SER A 1 173 ? -3.252 0.289 4.548 1.00 93.19 173 SER A C 1
ATOM 1404 O O . SER A 1 173 ? -2.085 0.043 4.249 1.00 93.19 173 SER A O 1
ATOM 1406 N N . SER A 1 174 ? -4.288 -0.367 4.02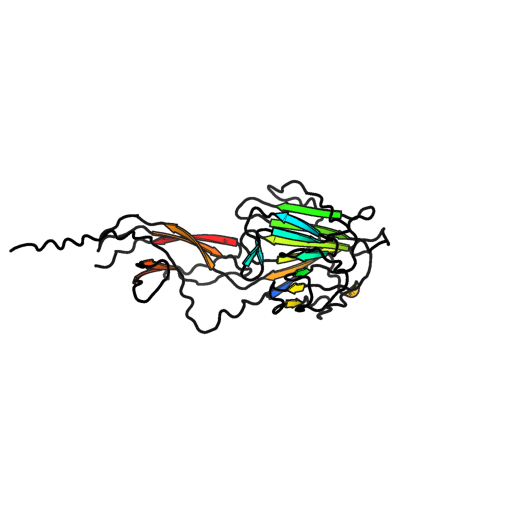6 1.00 93.31 174 SER A N 1
ATOM 1407 C CA . SER A 1 174 ? -4.194 -1.330 2.924 1.00 93.31 174 SER A CA 1
ATOM 1408 C C . SER A 1 174 ? -4.101 -0.683 1.539 1.00 93.31 174 SER A C 1
ATOM 1410 O O . SER A 1 174 ? -4.019 -1.402 0.547 1.00 93.31 174 SER A O 1
ATOM 1412 N N . THR A 1 175 ? -4.115 0.652 1.448 1.00 96.62 175 THR A N 1
ATOM 1413 C CA . THR A 1 175 ? -3.937 1.385 0.184 1.00 96.62 175 THR A CA 1
ATOM 1414 C C . THR A 1 175 ? -2.560 1.097 -0.415 1.00 96.62 175 THR A C 1
ATOM 1416 O O . THR A 1 175 ? -1.540 1.252 0.258 1.00 96.62 175 THR A O 1
ATOM 1419 N N . ILE A 1 176 ? -2.531 0.740 -1.698 1.00 98.38 176 ILE A N 1
ATOM 1420 C CA . ILE A 1 176 ? -1.308 0.587 -2.493 1.00 98.38 176 ILE A CA 1
ATOM 1421 C C . ILE A 1 176 ? -1.459 1.446 -3.745 1.00 98.38 176 ILE A C 1
ATOM 1423 O O . ILE A 1 176 ? -2.505 1.400 -4.395 1.00 98.38 176 ILE A O 1
ATOM 1427 N N . GLU A 1 177 ? -0.430 2.206 -4.112 1.00 98.69 177 GLU A N 1
ATOM 1428 C CA . GLU A 1 177 ? -0.432 2.963 -5.367 1.00 98.69 177 GLU A CA 1
ATOM 1429 C C . GLU A 1 177 ? 0.761 2.627 -6.256 1.00 98.69 177 GLU A C 1
ATOM 1431 O O . GLU A 1 177 ? 1.888 2.545 -5.773 1.00 98.69 177 GLU A O 1
ATOM 1436 N N . PHE A 1 178 ? 0.520 2.499 -7.561 1.00 98.75 178 PHE A N 1
ATOM 1437 C CA . PHE A 1 178 ? 1.554 2.438 -8.593 1.00 98.75 178 PHE A CA 1
ATOM 1438 C C . PHE A 1 178 ? 1.591 3.768 -9.331 1.00 98.75 178 PHE A C 1
ATOM 1440 O O . PHE A 1 178 ? 0.571 4.183 -9.875 1.00 98.75 178 PHE A O 1
ATOM 1447 N N . HIS A 1 179 ? 2.744 4.431 -9.359 1.00 98.75 179 HIS A N 1
ATOM 1448 C CA . HIS A 1 179 ? 2.931 5.701 -10.066 1.00 98.75 179 HIS A CA 1
ATOM 1449 C C . HIS A 1 179 ? 3.832 5.465 -11.271 1.00 98.75 179 HIS A C 1
ATOM 1451 O O . HIS A 1 179 ? 4.895 4.867 -11.123 1.00 98.75 179 HIS A O 1
ATOM 1457 N N . TYR A 1 180 ? 3.432 5.948 -12.446 1.00 98.31 180 TYR A N 1
ATOM 1458 C CA . TYR A 1 180 ? 4.140 5.688 -13.701 1.00 98.31 180 TYR A CA 1
ATOM 1459 C C . TYR A 1 180 ? 4.680 6.977 -14.318 1.00 98.31 180 TYR A C 1
ATOM 1461 O O . TYR A 1 180 ? 3.933 7.925 -14.564 1.00 98.31 180 TYR A O 1
ATOM 1469 N N . GLY A 1 181 ? 5.986 7.000 -14.572 1.00 97.69 181 GLY A N 1
ATOM 1470 C CA . GLY A 1 181 ? 6.700 8.058 -15.280 1.00 97.69 181 GLY A CA 1
ATOM 1471 C C . GLY A 1 181 ? 6.963 7.699 -16.737 1.00 97.69 181 GLY A C 1
ATOM 1472 O O . GLY A 1 181 ? 6.191 6.972 -17.354 1.00 97.69 181 GLY A O 1
ATOM 1473 N N . GLU A 1 182 ? 8.059 8.214 -17.287 1.00 95.50 182 GLU A N 1
ATOM 1474 C CA . GLU A 1 182 ? 8.474 7.936 -18.665 1.00 95.50 182 GLU A CA 1
ATOM 1475 C C . GLU A 1 182 ? 8.856 6.455 -18.848 1.00 95.50 182 GLU A C 1
ATOM 1477 O O . GLU A 1 182 ? 9.550 5.871 -18.003 1.00 95.50 182 GLU A O 1
ATOM 1482 N N . LEU A 1 183 ? 8.456 5.878 -19.986 1.00 93.88 183 LEU A N 1
ATOM 1483 C CA . LEU A 1 183 ? 8.918 4.581 -20.477 1.00 93.88 183 LEU A CA 1
ATOM 1484 C C . LEU A 1 183 ? 9.665 4.758 -21.799 1.00 93.88 183 LEU A C 1
ATOM 1486 O O . LEU A 1 183 ? 9.090 5.171 -22.802 1.00 93.88 183 LEU A O 1
ATOM 1490 N N . ALA A 1 184 ? 10.940 4.376 -21.815 1.00 89.81 184 ALA A N 1
ATOM 1491 C CA . ALA A 1 184 ? 11.792 4.490 -22.996 1.00 89.81 184 ALA A CA 1
ATOM 1492 C C . ALA A 1 184 ? 12.111 3.141 -23.666 1.00 89.81 184 ALA A C 1
ATOM 1494 O O . ALA A 1 184 ? 12.904 3.110 -24.605 1.00 89.81 184 ALA A O 1
ATOM 1495 N N . HIS A 1 185 ? 11.534 2.028 -23.205 1.00 83.94 185 HIS A N 1
ATOM 1496 C CA . HIS A 1 185 ? 11.726 0.691 -23.783 1.00 83.94 185 HIS A CA 1
ATOM 1497 C C . HIS A 1 185 ? 10.427 -0.129 -23.764 1.00 83.94 185 HIS A C 1
ATOM 1499 O O . HIS A 1 185 ? 9.402 0.347 -23.295 1.00 83.94 185 HIS A O 1
ATOM 1505 N N . SER A 1 186 ? 10.430 -1.335 -24.335 1.00 80.88 186 SER A N 1
ATOM 1506 C CA . SER A 1 186 ? 9.260 -2.218 -24.306 1.00 80.88 186 SER A CA 1
ATOM 1507 C C . SER A 1 186 ? 9.686 -3.655 -24.053 1.00 80.88 186 SER A C 1
ATOM 1509 O O . SER A 1 186 ? 10.426 -4.227 -24.853 1.00 80.88 186 SER A O 1
ATOM 1511 N N . LEU A 1 187 ? 9.132 -4.238 -22.997 1.00 81.25 187 LEU A N 1
ATOM 1512 C CA . LEU A 1 187 ? 9.115 -5.671 -22.714 1.00 81.25 187 LEU A CA 1
ATOM 1513 C C . LEU A 1 187 ? 7.661 -6.130 -22.527 1.00 81.25 187 LEU A C 1
ATOM 1515 O O . LEU A 1 187 ? 6.737 -5.344 -22.776 1.00 81.25 187 LEU A O 1
ATOM 1519 N N . SER A 1 188 ? 7.469 -7.393 -22.151 1.00 89.94 188 SER A N 1
ATOM 1520 C CA . SER A 1 188 ? 6.219 -7.852 -21.544 1.00 89.94 188 SER A CA 1
ATOM 1521 C C . SER A 1 188 ? 6.016 -7.179 -20.167 1.00 89.94 188 SER A C 1
ATOM 1523 O O . SER A 1 188 ? 6.708 -6.213 -19.825 1.00 89.94 188 SER A O 1
ATOM 1525 N N . ALA A 1 189 ? 4.992 -7.603 -19.423 1.00 93.00 189 ALA A N 1
ATOM 1526 C CA . ALA A 1 189 ? 4.938 -7.404 -17.986 1.00 93.00 189 ALA A CA 1
ATOM 1527 C C . ALA A 1 189 ? 3.713 -8.065 -17.364 1.00 93.00 189 ALA A C 1
ATOM 1529 O O . ALA A 1 189 ? 2.614 -8.106 -17.935 1.00 93.00 189 ALA A O 1
ATOM 1530 N N . THR A 1 190 ? 3.896 -8.448 -16.107 1.00 94.38 190 THR A N 1
ATOM 1531 C CA . THR A 1 190 ? 2.815 -8.673 -15.150 1.00 94.38 190 THR A CA 1
ATOM 1532 C C . THR A 1 190 ? 2.601 -7.390 -14.348 1.00 94.38 190 THR A C 1
ATOM 1534 O O . THR A 1 190 ? 3.538 -6.855 -13.753 1.00 94.38 190 THR A O 1
ATOM 1537 N N . VAL A 1 191 ? 1.355 -6.906 -14.302 1.00 96.19 191 VAL A N 1
ATOM 1538 C CA . VAL A 1 191 ? 0.954 -5.755 -13.478 1.00 96.19 191 VAL A CA 1
ATOM 1539 C C . VAL A 1 191 ? -0.238 -6.138 -12.610 1.00 96.19 191 VAL A C 1
ATOM 1541 O O . VAL A 1 191 ? -1.279 -6.570 -13.123 1.00 96.19 191 VAL A O 1
ATOM 1544 N N . GLY A 1 192 ? -0.096 -5.977 -11.297 1.00 96.50 192 GLY A N 1
ATOM 1545 C CA . GLY A 1 192 ? -1.133 -6.328 -10.336 1.00 96.50 192 GLY A CA 1
ATOM 1546 C C . GLY A 1 192 ? -0.613 -6.633 -8.937 1.00 96.50 192 GLY A C 1
ATOM 1547 O O . GLY A 1 192 ? 0.548 -6.387 -8.616 1.00 96.50 192 GLY A O 1
ATOM 1548 N N . ILE A 1 193 ? -1.499 -7.179 -8.109 1.00 96.25 193 ILE A N 1
ATOM 1549 C CA . ILE A 1 193 ? -1.179 -7.677 -6.767 1.00 96.25 193 ILE A CA 1
ATOM 1550 C C . ILE A 1 193 ? -1.749 -9.083 -6.567 1.00 96.25 193 ILE A C 1
ATOM 1552 O O . ILE A 1 193 ? -2.775 -9.417 -7.158 1.00 96.25 193 ILE A O 1
ATOM 1556 N N . GLU A 1 194 ? -1.128 -9.883 -5.708 1.00 94.12 194 GLU A N 1
ATOM 1557 C CA . GLU A 1 194 ? -1.577 -11.231 -5.345 1.00 94.12 194 GLU A CA 1
ATOM 1558 C C . GLU A 1 194 ? -1.329 -11.516 -3.864 1.00 94.12 194 GLU A C 1
ATOM 1560 O O . GLU A 1 194 ? -0.300 -11.128 -3.318 1.00 94.12 194 GLU A O 1
ATOM 1565 N N . ASN A 1 195 ? -2.272 -12.180 -3.193 1.00 93.19 195 ASN A N 1
ATOM 1566 C CA . ASN A 1 195 ? -2.124 -12.527 -1.785 1.00 93.19 195 ASN A CA 1
ATOM 1567 C C . ASN A 1 195 ? -1.055 -13.612 -1.566 1.00 93.19 195 ASN A C 1
ATOM 1569 O O . ASN A 1 195 ? -0.739 -14.403 -2.443 1.00 93.19 195 ASN A O 1
ATOM 1573 N N . LYS A 1 196 ? -0.538 -13.712 -0.339 1.00 90.56 196 LYS A N 1
ATOM 1574 C CA . LYS A 1 196 ? 0.495 -14.703 0.031 1.00 90.56 196 LYS A CA 1
ATOM 1575 C C . LYS A 1 196 ? 0.059 -16.166 -0.108 1.00 90.56 196 LYS A C 1
ATOM 1577 O O . LYS A 1 196 ? 0.894 -17.054 -0.099 1.00 90.56 196 LYS A O 1
ATOM 1582 N N . ALA A 1 197 ? -1.249 -16.411 -0.168 1.00 90.06 197 ALA A N 1
ATOM 1583 C CA . ALA A 1 197 ? -1.812 -17.741 -0.379 1.00 90.06 197 ALA A CA 1
ATOM 1584 C C . ALA A 1 197 ? -2.074 -18.050 -1.862 1.00 90.06 197 ALA A C 1
ATOM 1586 O O . ALA A 1 197 ? -2.680 -19.081 -2.133 1.00 90.06 197 ALA A O 1
ATOM 1587 N N . GLU A 1 198 ? -1.723 -17.141 -2.778 1.00 90.12 198 GLU A N 1
ATOM 1588 C CA . GLU A 1 198 ? -1.779 -17.330 -4.237 1.00 90.12 198 GLU A CA 1
ATOM 1589 C C . GLU A 1 198 ? -3.157 -17.754 -4.776 1.00 90.12 198 GLU A C 1
ATOM 1591 O O . GLU A 1 198 ? -3.331 -18.492 -5.745 1.00 90.12 198 GLU A O 1
ATOM 1596 N N . THR A 1 199 ? -4.195 -17.321 -4.070 1.00 91.19 199 THR A N 1
ATOM 1597 C CA . THR A 1 199 ? -5.595 -17.686 -4.329 1.00 91.19 199 THR A CA 1
ATOM 1598 C C . THR A 1 199 ? -6.408 -16.494 -4.791 1.00 91.19 199 THR A C 1
ATOM 1600 O O . THR A 1 199 ? -7.509 -16.664 -5.316 1.00 91.19 199 THR A O 1
ATOM 1603 N N . ILE A 1 200 ? -5.897 -15.280 -4.572 1.00 92.00 200 ILE A N 1
ATOM 1604 C CA . ILE A 1 200 ? -6.590 -14.040 -4.882 1.00 92.00 200 ILE A CA 1
ATOM 1605 C C . ILE A 1 200 ? -5.597 -13.046 -5.471 1.00 92.00 200 ILE A C 1
ATOM 1607 O O . ILE A 1 200 ? -4.655 -12.627 -4.801 1.00 92.00 200 ILE A O 1
ATOM 1611 N N . GLY A 1 201 ? -5.858 -12.633 -6.709 1.00 92.88 201 GLY A N 1
ATOM 1612 C CA . GLY A 1 201 ? -5.047 -11.667 -7.436 1.00 92.88 201 GLY A CA 1
ATOM 1613 C C . GLY A 1 201 ? -5.900 -10.623 -8.147 1.00 92.88 201 GLY A C 1
ATOM 1614 O O . GLY A 1 201 ? -7.030 -10.890 -8.556 1.00 92.88 201 GLY A O 1
ATOM 1615 N N . TYR A 1 202 ? -5.340 -9.426 -8.290 1.00 94.50 202 TYR A N 1
ATOM 1616 C CA . TYR A 1 202 ? -5.961 -8.281 -8.943 1.00 94.50 202 TYR A CA 1
ATOM 1617 C C . TYR A 1 202 ? -5.054 -7.791 -10.060 1.00 94.50 202 TYR A C 1
ATOM 1619 O O . TYR A 1 202 ? -3.948 -7.313 -9.812 1.00 94.50 202 TYR A O 1
ATOM 1627 N N . GLN A 1 203 ? -5.539 -7.899 -11.293 1.00 93.69 203 GLN A N 1
ATOM 1628 C CA . GLN A 1 203 ? -4.829 -7.463 -12.491 1.00 93.69 203 GLN A CA 1
ATOM 1629 C C . GLN A 1 203 ? -5.313 -6.068 -12.901 1.00 93.69 203 GLN A C 1
ATOM 1631 O O . GLN A 1 203 ? -6.504 -5.766 -12.804 1.00 93.69 203 GLN A O 1
ATOM 1636 N N . VAL A 1 204 ? -4.404 -5.218 -13.379 1.00 94.38 204 VAL A N 1
ATOM 1637 C CA . VAL A 1 204 ? -4.742 -3.832 -13.740 1.00 94.38 204 VAL A CA 1
ATOM 1638 C C . VAL A 1 204 ? -5.246 -3.751 -15.191 1.00 94.38 204 VAL A C 1
ATOM 1640 O O . VAL A 1 204 ? -4.559 -4.233 -16.095 1.00 94.38 204 VAL A O 1
ATOM 1643 N N . PRO A 1 205 ? -6.410 -3.122 -15.457 1.00 92.25 205 PRO A N 1
ATOM 1644 C CA . PRO A 1 205 ? -6.959 -2.965 -16.805 1.00 92.25 205 PRO A CA 1
ATOM 1645 C C . PRO A 1 205 ? -6.323 -1.779 -17.556 1.00 92.25 205 PRO A C 1
ATOM 1647 O O . PRO A 1 205 ? -6.970 -0.771 -17.852 1.00 92.25 205 PRO A O 1
ATOM 1650 N N . LEU A 1 206 ? -5.027 -1.875 -17.837 1.00 91.12 206 LEU A N 1
ATOM 1651 C CA . LEU A 1 206 ? -4.270 -0.844 -18.544 1.00 91.12 206 LEU A CA 1
ATOM 1652 C C . LEU A 1 206 ? -4.663 -0.763 -20.029 1.00 91.12 206 LEU A C 1
ATOM 1654 O O . LEU A 1 206 ? -4.818 -1.776 -20.699 1.00 91.12 206 LEU A O 1
ATOM 1658 N N . GLY A 1 207 ? -4.850 0.444 -20.571 1.00 84.12 207 GLY A N 1
ATOM 1659 C CA . GLY A 1 207 ? -5.300 0.610 -21.965 1.00 84.12 207 GLY A CA 1
ATOM 1660 C C . GLY A 1 207 ? -6.740 0.136 -22.231 1.00 84.12 207 GLY A C 1
ATOM 1661 O O . GLY A 1 207 ? -7.127 -0.040 -23.384 1.00 84.12 207 GLY A O 1
ATOM 1662 N N . GLY A 1 208 ? -7.545 -0.065 -21.179 1.00 85.00 208 GLY A N 1
ATOM 1663 C CA . GLY A 1 208 ? -8.956 -0.457 -21.275 1.00 85.00 208 GLY A CA 1
ATOM 1664 C C . GLY A 1 208 ? -9.214 -1.967 -21.244 1.00 85.00 208 GLY A C 1
ATOM 1665 O O . GLY A 1 208 ? -10.373 -2.377 -21.285 1.00 85.00 208 GLY A O 1
ATOM 1666 N N . ALA A 1 209 ? -8.172 -2.792 -21.136 1.00 88.31 209 ALA A N 1
ATOM 1667 C CA . ALA A 1 209 ? -8.283 -4.237 -20.970 1.00 88.31 209 ALA A CA 1
ATOM 1668 C C . ALA A 1 209 ? -7.191 -4.760 -20.032 1.00 88.31 209 ALA A C 1
ATOM 1670 O O . ALA A 1 209 ? -6.189 -4.101 -19.781 1.00 88.31 209 ALA A O 1
ATOM 1671 N N . VAL A 1 210 ? -7.381 -5.961 -19.497 1.00 90.81 210 VAL A N 1
ATOM 1672 C CA . VAL A 1 210 ? -6.344 -6.629 -18.708 1.00 90.81 210 VAL A CA 1
ATOM 1673 C C . VAL A 1 210 ? -5.284 -7.191 -19.655 1.00 90.81 210 VAL A C 1
ATOM 1675 O O . VAL A 1 210 ? -5.611 -7.958 -20.558 1.00 90.81 210 VAL A O 1
ATOM 1678 N N . CYS A 1 211 ? -4.023 -6.805 -19.450 1.00 89.00 211 CYS A N 1
ATOM 1679 C CA . CYS A 1 211 ? -2.911 -7.166 -20.332 1.00 89.00 211 CYS A CA 1
ATOM 1680 C C . CYS A 1 211 ? -1.989 -8.267 -19.788 1.00 89.00 211 CYS A C 1
ATOM 1682 O O . CYS A 1 211 ? -1.074 -8.680 -20.483 1.00 89.00 211 CYS A O 1
ATOM 1684 N N . ASN A 1 212 ? -2.202 -8.754 -18.569 1.00 87.12 212 ASN A N 1
ATOM 1685 C CA . ASN A 1 212 ? -1.282 -9.635 -17.846 1.00 87.12 212 ASN A CA 1
ATOM 1686 C C . ASN A 1 212 ? -1.238 -11.064 -18.457 1.00 87.12 212 ASN A C 1
ATOM 1688 O O . ASN A 1 212 ? -2.307 -11.608 -18.747 1.00 87.12 212 ASN A O 1
ATOM 1692 N N . PRO A 1 213 ? -0.060 -11.689 -18.687 1.00 90.62 213 PRO A N 1
ATOM 1693 C CA . PRO A 1 213 ? 1.311 -11.250 -18.383 1.00 90.62 213 PRO A CA 1
ATOM 1694 C C . PRO A 1 213 ? 2.015 -10.565 -19.568 1.00 90.62 213 PRO A C 1
ATOM 1696 O O . PRO A 1 213 ? 3.236 -10.510 -19.654 1.00 90.62 213 PRO A O 1
ATOM 1699 N N . SER A 1 214 ? 1.250 -10.095 -20.546 1.00 92.56 214 SER A N 1
ATOM 1700 C CA . SER A 1 214 ? 1.720 -9.512 -21.806 1.00 92.56 214 SER A CA 1
ATOM 1701 C C . SER A 1 214 ? 1.486 -7.997 -21.884 1.00 92.56 214 SER A C 1
ATOM 1703 O O . SER A 1 214 ? 1.303 -7.447 -22.980 1.00 92.56 214 SER A O 1
ATOM 1705 N N . CYS A 1 215 ? 1.491 -7.307 -20.736 1.00 94.06 215 CYS A N 1
ATOM 1706 C CA . CYS A 1 215 ? 1.523 -5.849 -20.714 1.00 94.06 215 CYS A CA 1
ATOM 1707 C C . CYS A 1 215 ? 2.763 -5.379 -21.480 1.00 94.06 215 CYS A C 1
ATOM 1709 O O . CYS A 1 215 ? 3.756 -6.078 -21.546 1.00 94.06 215 CYS A O 1
ATOM 1711 N N . ASN A 1 216 ? 2.688 -4.254 -22.178 1.00 93.19 216 ASN A N 1
ATOM 1712 C CA . ASN A 1 216 ? 3.785 -3.783 -23.028 1.00 93.19 216 ASN A CA 1
ATOM 1713 C C . ASN A 1 216 ? 3.708 -2.262 -23.136 1.00 93.19 216 ASN A C 1
ATOM 1715 O O . ASN A 1 216 ? 2.820 -1.663 -22.530 1.00 93.19 216 ASN A O 1
ATOM 1719 N N . ALA A 1 217 ? 4.578 -1.629 -23.925 1.00 92.38 217 ALA A N 1
ATOM 1720 C CA . ALA A 1 217 ? 4.622 -0.170 -24.014 1.00 92.38 217 ALA A CA 1
ATOM 1721 C C . ALA A 1 217 ? 3.277 0.496 -24.372 1.00 92.38 217 ALA A C 1
ATOM 1723 O O . ALA A 1 217 ? 3.014 1.599 -23.908 1.00 92.38 217 ALA A O 1
ATOM 1724 N N . SER A 1 218 ? 2.387 -0.163 -25.126 1.00 93.38 218 SER A N 1
ATOM 1725 C CA . SER A 1 218 ? 1.050 0.389 -25.427 1.00 93.38 218 SER A CA 1
ATOM 1726 C C . SER A 1 218 ? 0.101 0.430 -24.222 1.00 93.38 218 SER A C 1
ATOM 1728 O O . SER A 1 218 ? -0.868 1.185 -24.226 1.00 93.38 218 SER A O 1
ATOM 1730 N N . HIS A 1 219 ? 0.390 -0.361 -23.188 1.00 95.25 219 HIS A N 1
ATOM 1731 C CA . HIS A 1 219 ? -0.354 -0.408 -21.933 1.00 95.25 219 HIS A CA 1
ATOM 1732 C C . HIS A 1 219 ? 0.257 0.502 -20.861 1.00 95.25 219 HIS A C 1
ATOM 1734 O O . HIS A 1 219 ? -0.323 0.644 -19.791 1.00 95.25 219 HIS A O 1
ATOM 1740 N N . TRP A 1 220 ? 1.420 1.110 -21.105 1.00 95.44 220 TRP A N 1
ATOM 1741 C CA . TRP A 1 220 ? 2.100 1.923 -20.104 1.00 95.44 220 TRP A CA 1
ATOM 1742 C C . TRP A 1 220 ? 1.318 3.215 -19.805 1.00 95.44 220 TRP A C 1
ATOM 1744 O O . TRP A 1 220 ? 1.163 4.055 -20.697 1.00 95.44 220 TRP A O 1
ATOM 1754 N N . PRO A 1 221 ? 0.818 3.413 -18.573 1.00 95.19 221 PRO A N 1
ATOM 1755 C CA . PRO A 1 221 ? -0.044 4.543 -18.254 1.00 95.19 221 PRO A CA 1
ATOM 1756 C C . PRO A 1 221 ? 0.800 5.740 -17.790 1.00 95.19 221 PRO A C 1
ATOM 1758 O O . PRO A 1 221 ? 0.715 6.158 -16.637 1.00 95.19 221 PRO A O 1
ATOM 1761 N N . GLU A 1 222 ? 1.644 6.281 -18.672 1.00 96.38 222 GLU A N 1
ATOM 1762 C CA . GLU A 1 222 ? 2.529 7.408 -18.342 1.00 96.38 222 GLU A CA 1
ATOM 1763 C C . GLU A 1 222 ? 1.763 8.561 -17.663 1.00 96.38 222 GLU A C 1
ATOM 1765 O O . GLU A 1 222 ? 0.650 8.906 -18.062 1.00 96.38 222 GLU A O 1
ATOM 1770 N N . ASN A 1 223 ? 2.362 9.150 -16.620 1.00 97.75 223 ASN A N 1
ATOM 1771 C CA . ASN A 1 223 ? 1.765 10.200 -15.789 1.00 97.75 223 ASN A CA 1
ATOM 1772 C C . ASN A 1 223 ? 0.397 9.811 -15.212 1.00 97.75 223 ASN A C 1
ATOM 1774 O O . ASN A 1 223 ? -0.546 10.608 -15.178 1.00 97.75 223 ASN A O 1
ATOM 1778 N N . SER A 1 224 ? 0.299 8.573 -14.733 1.00 97.69 224 SER A N 1
ATOM 1779 C CA . SER A 1 224 ? -0.891 8.063 -14.061 1.00 97.69 224 SER A CA 1
ATOM 1780 C C . SER A 1 224 ? -0.547 7.368 -12.752 1.00 97.69 224 SER A C 1
ATOM 1782 O O . SER A 1 224 ? 0.573 6.897 -12.539 1.00 97.69 224 SER A O 1
ATOM 1784 N N . VAL A 1 225 ? -1.558 7.274 -11.893 1.00 98.69 225 VAL A N 1
ATOM 1785 C CA . VAL A 1 225 ? -1.527 6.500 -10.656 1.00 98.69 225 VAL A CA 1
ATOM 1786 C C . VAL A 1 225 ? -2.615 5.447 -10.694 1.00 98.69 225 VAL A C 1
ATOM 1788 O O . VAL A 1 225 ? -3.782 5.779 -10.910 1.00 98.69 225 VAL A O 1
ATOM 1791 N N . VAL A 1 226 ? -2.229 4.196 -10.465 1.00 98.38 226 VAL A N 1
ATOM 1792 C CA . VAL A 1 226 ? -3.137 3.074 -10.223 1.00 98.38 226 VAL A CA 1
ATOM 1793 C C . VAL A 1 226 ? -3.241 2.880 -8.717 1.00 98.38 226 VAL A C 1
ATOM 1795 O O . VAL A 1 226 ? -2.228 2.658 -8.065 1.00 98.38 226 VAL A O 1
ATOM 1798 N N . THR A 1 227 ? -4.444 2.940 -8.157 1.00 98.19 227 THR A N 1
ATOM 1799 C CA . THR A 1 227 ? -4.681 2.754 -6.720 1.00 98.19 227 THR A CA 1
ATOM 1800 C C . THR A 1 227 ? -5.454 1.467 -6.483 1.00 98.19 227 THR A C 1
ATOM 1802 O O . THR A 1 227 ? -6.528 1.287 -7.055 1.00 98.19 227 THR A O 1
ATOM 1805 N N . PHE A 1 228 ? -4.936 0.621 -5.596 1.00 97.75 228 PHE A N 1
ATOM 1806 C CA . PHE A 1 228 ? -5.639 -0.516 -5.013 1.00 97.75 228 PHE A CA 1
ATOM 1807 C C . PHE A 1 228 ? -6.145 -0.109 -3.631 1.00 97.75 228 PHE A C 1
ATOM 1809 O O . PHE A 1 228 ? -5.355 0.210 -2.741 1.00 97.75 228 PHE A O 1
ATOM 1816 N N . ALA A 1 229 ? -7.462 -0.139 -3.446 1.00 95.06 229 ALA A N 1
ATOM 1817 C CA . ALA A 1 229 ? -8.109 0.214 -2.190 1.00 95.06 229 ALA A CA 1
ATOM 1818 C C . ALA A 1 229 ? -9.019 -0.919 -1.707 1.00 95.06 229 ALA A C 1
ATOM 1820 O O . ALA A 1 229 ? -10.070 -1.184 -2.299 1.00 95.06 229 ALA A O 1
ATOM 1821 N N . GLN A 1 230 ? -8.636 -1.571 -0.608 1.00 92.81 230 GLN A N 1
ATOM 1822 C CA . GLN A 1 230 ? -9.536 -2.471 0.109 1.00 92.81 230 GLN A CA 1
ATOM 1823 C C . GLN A 1 230 ? -10.717 -1.661 0.672 1.00 92.81 230 GLN A C 1
ATOM 1825 O O . GLN A 1 230 ? -10.584 -0.463 0.933 1.00 92.81 230 GLN A O 1
ATOM 1830 N N . GLY A 1 231 ? -11.876 -2.293 0.874 1.00 91.31 231 GLY A N 1
ATOM 1831 C CA . GLY A 1 231 ? -12.998 -1.673 1.592 1.00 91.31 231 GLY A CA 1
ATOM 1832 C C . GLY A 1 231 ? -12.608 -1.102 2.972 1.00 91.31 231 GLY A C 1
ATOM 1833 O O . GLY A 1 231 ? -11.483 -1.309 3.433 1.00 91.31 231 GLY A O 1
ATOM 1834 N N . PRO A 1 232 ? -13.516 -0.372 3.643 1.00 91.31 232 PRO A N 1
ATOM 1835 C CA . PRO A 1 232 ? -13.243 0.125 4.990 1.00 91.31 232 PRO A CA 1
ATOM 1836 C C . PRO A 1 232 ? -12.906 -1.030 5.948 1.00 91.31 232 PRO A C 1
ATOM 1838 O O . PRO A 1 232 ? -13.556 -2.075 5.916 1.00 91.31 232 PRO A O 1
ATOM 1841 N N . ASP A 1 233 ? -11.909 -0.824 6.810 1.00 90.81 233 ASP A N 1
ATOM 1842 C CA . ASP A 1 233 ? -11.483 -1.770 7.853 1.00 90.81 233 ASP A CA 1
ATOM 1843 C C . ASP A 1 233 ? -11.282 -0.966 9.143 1.00 90.81 233 ASP A C 1
ATOM 1845 O O . ASP A 1 233 ? -10.291 -0.257 9.309 1.00 90.81 233 ASP A O 1
ATOM 1849 N N . LEU A 1 234 ? -12.283 -0.989 10.026 1.00 91.19 234 LEU A N 1
ATOM 1850 C CA . LEU A 1 234 ? -12.258 -0.246 11.284 1.00 91.19 234 LEU A CA 1
ATOM 1851 C C . LEU A 1 234 ? -11.580 -1.073 12.374 1.00 91.19 234 LEU A C 1
ATOM 1853 O O . LEU A 1 234 ? -12.011 -2.182 12.691 1.00 91.19 234 LEU A O 1
ATOM 1857 N N . ARG A 1 235 ? -10.559 -0.496 13.011 1.00 89.31 235 ARG A N 1
ATOM 1858 C CA . ARG A 1 235 ? -9.816 -1.123 14.106 1.00 89.31 235 ARG A CA 1
ATOM 1859 C C . ARG A 1 235 ? -9.747 -0.226 15.323 1.00 89.31 235 ARG A C 1
ATOM 1861 O O . ARG A 1 235 ? -9.452 0.959 15.227 1.00 89.31 235 ARG A O 1
ATOM 1868 N N . THR A 1 236 ? -9.943 -0.817 16.493 1.00 89.19 236 THR A N 1
ATOM 1869 C CA . THR A 1 236 ? -9.673 -0.141 17.761 1.00 89.19 236 THR A CA 1
ATOM 1870 C C . THR A 1 236 ? -8.182 -0.218 18.067 1.00 89.19 236 THR A C 1
ATOM 1872 O O . THR A 1 236 ? -7.643 -1.306 18.262 1.00 89.19 236 THR A O 1
ATOM 1875 N N . THR A 1 237 ? -7.508 0.927 18.115 1.00 86.88 237 THR A N 1
ATOM 1876 C CA . THR A 1 237 ? -6.061 1.021 18.379 1.00 86.88 237 THR A CA 1
ATOM 1877 C C . THR A 1 237 ? -5.757 1.208 19.860 1.00 86.88 237 THR A C 1
ATOM 1879 O O . THR A 1 237 ? -4.687 0.826 20.336 1.00 86.88 237 THR A O 1
ATOM 1882 N N . ARG A 1 238 ? -6.710 1.759 20.618 1.00 87.38 238 ARG A N 1
ATOM 1883 C CA . ARG A 1 238 ? -6.573 1.993 22.055 1.00 87.38 238 ARG A CA 1
ATOM 1884 C C . ARG A 1 238 ? -7.924 1.908 22.747 1.00 87.38 238 ARG A C 1
ATOM 1886 O O . ARG A 1 238 ? -8.916 2.378 22.211 1.00 87.38 238 ARG A O 1
ATOM 1893 N N . VAL A 1 239 ? -7.946 1.368 23.963 1.00 89.12 239 VAL A N 1
ATOM 1894 C CA . VAL A 1 239 ? -9.100 1.421 24.873 1.00 89.12 239 VAL A CA 1
ATOM 1895 C C . VAL A 1 239 ? -8.623 1.925 26.231 1.00 89.12 239 VAL A C 1
ATOM 1897 O O . VAL A 1 239 ? -7.522 1.590 26.672 1.00 89.12 239 VAL A O 1
ATOM 1900 N N . SER A 1 240 ? -9.431 2.749 26.888 1.00 89.94 240 SER A N 1
ATOM 1901 C CA . SER A 1 240 ? -9.168 3.272 28.224 1.00 89.94 240 SER A CA 1
ATOM 1902 C C . SER A 1 240 ? -10.419 3.202 29.096 1.00 89.94 240 SER A C 1
ATOM 1904 O O . SER A 1 240 ? -11.542 3.343 28.617 1.00 89.94 240 SER A O 1
ATOM 1906 N N . GLY A 1 241 ? -10.210 2.983 30.391 1.00 91.00 241 GLY A N 1
ATOM 1907 C CA . GLY A 1 241 ? -11.247 2.944 31.413 1.00 91.00 241 GLY A CA 1
ATOM 1908 C C . GLY A 1 241 ? -10.629 2.799 32.807 1.00 91.00 241 GLY A C 1
ATOM 1909 O O . GLY A 1 241 ? -9.428 2.525 32.919 1.00 91.00 241 GLY A O 1
ATOM 1910 N N . PRO A 1 242 ? -11.409 3.002 33.882 1.00 90.00 242 PRO A N 1
ATOM 1911 C CA . PRO A 1 242 ? -10.921 2.841 35.245 1.00 90.00 242 PRO A CA 1
ATOM 1912 C C . PRO A 1 242 ? -10.602 1.370 35.549 1.00 90.00 242 PRO A C 1
ATOM 1914 O O . PRO A 1 242 ? -11.317 0.469 35.119 1.00 90.00 242 PRO A O 1
ATOM 1917 N N . MET A 1 243 ? -9.543 1.129 36.330 1.00 87.62 243 MET A N 1
ATOM 1918 C CA . MET A 1 243 ? -9.168 -0.225 36.775 1.00 87.62 243 MET A CA 1
ATOM 1919 C C . MET A 1 243 ? -10.153 -0.816 37.791 1.00 87.62 243 MET A C 1
ATOM 1921 O O . MET A 1 243 ? -10.288 -2.033 37.889 1.00 87.62 243 MET A O 1
ATOM 1925 N N . GLU A 1 244 ? -10.823 0.046 38.554 1.00 88.25 244 GLU A N 1
ATOM 1926 C CA . GLU A 1 244 ? -11.828 -0.319 39.545 1.00 88.25 244 GLU A CA 1
ATOM 1927 C C . GLU A 1 244 ? -13.078 0.524 39.331 1.00 88.25 244 GLU A C 1
ATOM 1929 O O . GLU A 1 244 ? -13.001 1.728 39.077 1.00 88.25 244 GLU A O 1
ATOM 1934 N N . ALA A 1 245 ? -14.241 -0.104 39.456 1.00 86.88 245 ALA A N 1
ATOM 1935 C CA . ALA A 1 245 ? -15.517 0.572 39.339 1.00 86.88 245 ALA A CA 1
ATOM 1936 C C . ALA A 1 245 ? -16.608 -0.174 40.114 1.00 86.88 245 ALA A C 1
ATOM 1938 O O . ALA A 1 245 ? -16.490 -1.367 40.391 1.00 86.88 245 ALA A O 1
ATOM 1939 N N . PHE A 1 246 ? -17.673 0.542 40.473 1.00 87.75 246 PHE A N 1
ATOM 1940 C CA . PHE A 1 246 ? -18.744 0.020 41.319 1.00 87.75 246 PHE A CA 1
ATOM 1941 C C . PHE A 1 246 ? -20.066 -0.043 40.556 1.00 87.75 246 PHE A C 1
ATOM 1943 O O . PHE A 1 246 ? -20.402 0.870 39.800 1.00 87.75 246 PHE A O 1
ATOM 1950 N N . ALA A 1 247 ? -20.831 -1.107 40.803 1.00 88.75 247 ALA A N 1
ATOM 1951 C CA . ALA A 1 247 ? -22.169 -1.292 40.252 1.00 88.75 247 ALA A CA 1
ATOM 1952 C C . ALA A 1 247 ? -23.053 -0.048 40.466 1.00 88.75 247 ALA A C 1
ATOM 1954 O O . ALA A 1 247 ? -23.069 0.548 41.546 1.00 88.75 247 ALA A O 1
ATOM 1955 N N . GLY A 1 248 ? -23.781 0.358 39.424 1.00 88.06 248 GLY A N 1
ATOM 1956 C CA . GLY A 1 248 ? -24.670 1.523 39.425 1.00 88.06 248 GLY A CA 1
ATOM 1957 C C . GLY A 1 248 ? -23.986 2.891 39.279 1.00 88.06 248 GLY A C 1
ATOM 1958 O O . GLY A 1 248 ? -24.687 3.894 39.076 1.00 88.06 248 GLY A O 1
ATOM 1959 N N . LEU A 1 249 ? -22.650 2.972 39.345 1.00 91.31 249 LEU A N 1
ATOM 1960 C CA . LEU A 1 249 ? -21.903 4.219 39.145 1.00 91.31 249 LEU A CA 1
ATOM 1961 C C . LEU A 1 249 ? -21.478 4.406 37.679 1.00 91.31 249 LEU A C 1
ATOM 1963 O O . LEU A 1 249 ? -21.220 3.417 36.989 1.00 91.31 249 LEU A O 1
ATOM 1967 N N . PRO A 1 250 ? -21.422 5.661 37.187 1.00 94.19 250 PRO A N 1
ATOM 1968 C CA . PRO A 1 250 ? -20.885 5.959 35.864 1.00 94.19 250 PRO A CA 1
ATOM 1969 C C . PRO A 1 250 ? -19.380 5.673 35.802 1.00 94.19 250 PRO A C 1
ATOM 1971 O O . PRO A 1 250 ? -18.658 5.957 36.759 1.00 94.19 250 PRO A O 1
ATOM 1974 N N . ILE A 1 251 ? -18.914 5.155 34.665 1.00 94.12 251 ILE A N 1
ATOM 1975 C CA . ILE A 1 251 ? -17.496 4.884 34.404 1.00 94.12 251 ILE A CA 1
ATOM 1976 C C . ILE A 1 251 ? -17.018 5.615 33.147 1.00 94.12 251 ILE A C 1
ATOM 1978 O O . ILE A 1 251 ? -17.574 5.371 32.082 1.00 94.12 251 ILE A O 1
ATOM 1982 N N . PRO A 1 252 ? -15.997 6.490 33.219 1.00 94.94 252 PRO A N 1
ATOM 1983 C CA . PRO A 1 252 ? -15.448 7.106 32.018 1.00 94.94 252 PRO A CA 1
ATOM 1984 C C . PRO A 1 252 ? -14.693 6.053 31.207 1.00 94.94 252 PRO A C 1
ATOM 1986 O O . PRO A 1 252 ? -13.792 5.395 31.725 1.00 94.94 252 PRO A O 1
ATOM 1989 N N . ILE A 1 253 ? -15.060 5.889 29.944 1.00 94.44 253 ILE A N 1
ATOM 1990 C CA . ILE A 1 253 ? -14.416 4.954 29.023 1.00 94.44 253 ILE A CA 1
ATOM 1991 C C . ILE A 1 253 ? -14.157 5.644 27.694 1.00 94.44 253 ILE A C 1
ATOM 1993 O O . ILE A 1 253 ? -14.940 6.495 27.269 1.00 94.44 253 ILE A O 1
ATOM 1997 N N . SER A 1 254 ? -13.067 5.267 27.037 1.00 93.56 254 SER A N 1
ATOM 1998 C CA . SER A 1 254 ? -12.768 5.740 25.693 1.00 93.56 254 SER A CA 1
ATOM 1999 C C . SER A 1 254 ? -12.147 4.663 24.818 1.00 93.56 254 SER A C 1
ATOM 2001 O O . SER A 1 254 ? -11.555 3.700 25.311 1.00 93.56 254 SER A O 1
ATOM 2003 N N . ALA A 1 255 ? -12.304 4.815 23.509 1.00 92.25 255 ALA A N 1
ATOM 2004 C CA . ALA A 1 255 ? -11.680 3.974 22.504 1.00 92.25 255 ALA A CA 1
ATOM 2005 C C . ALA A 1 255 ? -11.206 4.832 21.331 1.00 92.25 255 ALA A C 1
ATOM 2007 O O . ALA A 1 255 ? -11.968 5.640 20.813 1.00 92.25 255 ALA A O 1
ATOM 2008 N N . GLU A 1 256 ? -9.964 4.651 20.900 1.00 92.25 256 GLU A N 1
ATOM 2009 C CA . GLU A 1 256 ? -9.487 5.204 19.636 1.00 92.25 256 GLU A CA 1
ATOM 2010 C C . GLU A 1 256 ? -9.789 4.203 18.522 1.00 92.25 256 GLU A C 1
ATOM 2012 O O . GLU A 1 256 ? -9.406 3.032 18.609 1.00 92.25 256 GLU A O 1
ATOM 2017 N N . VAL A 1 257 ? -10.513 4.655 17.502 1.00 92.12 257 VAL A N 1
ATOM 2018 C CA . VAL A 1 257 ? -10.918 3.863 16.340 1.00 92.12 257 VAL A CA 1
ATOM 2019 C C . VAL A 1 257 ? -10.255 4.459 15.111 1.00 92.12 257 VAL A C 1
ATOM 2021 O O . VAL A 1 257 ? -10.404 5.649 14.857 1.00 92.12 257 VAL A O 1
ATOM 2024 N N . ALA A 1 258 ? -9.537 3.636 14.356 1.00 92.12 258 ALA A N 1
ATOM 2025 C CA . ALA A 1 258 ? -8.864 4.008 13.121 1.00 92.12 258 ALA A CA 1
ATOM 2026 C C . ALA A 1 258 ? -9.460 3.254 11.929 1.00 92.12 258 ALA A C 1
ATOM 2028 O O . ALA A 1 258 ? -9.830 2.085 12.057 1.00 92.12 258 ALA A O 1
ATOM 2029 N N . ASN A 1 259 ? -9.514 3.898 10.764 1.00 93.25 259 ASN A N 1
ATOM 2030 C CA . ASN A 1 259 ? -9.813 3.221 9.506 1.00 93.25 259 ASN A CA 1
ATOM 2031 C C . ASN A 1 259 ? -8.508 2.811 8.813 1.00 93.25 259 ASN A C 1
ATOM 2033 O O . ASN A 1 259 ? -7.823 3.637 8.206 1.00 93.25 259 ASN A O 1
ATOM 2037 N N . VAL A 1 260 ? -8.186 1.521 8.893 1.00 91.75 260 VAL A N 1
ATOM 2038 C CA . VAL A 1 260 ? -7.012 0.916 8.246 1.00 91.75 260 VAL A CA 1
ATOM 2039 C C . VAL A 1 260 ? -7.312 0.374 6.844 1.00 91.75 260 VAL A C 1
ATOM 2041 O O . VAL A 1 260 ? -6.444 -0.210 6.194 1.00 91.75 260 VAL A O 1
ATOM 2044 N N . GLY A 1 261 ? -8.545 0.554 6.366 1.00 92.00 261 GLY A N 1
ATOM 2045 C CA . GLY A 1 261 ? -8.953 0.215 5.009 1.00 92.00 261 GLY A CA 1
ATOM 2046 C C . GLY A 1 261 ? -8.396 1.185 3.966 1.00 92.00 261 GLY A C 1
ATOM 2047 O O . GLY A 1 261 ? -7.699 2.154 4.281 1.00 92.00 261 GLY A O 1
ATOM 2048 N N . GLY A 1 262 ? -8.732 0.931 2.702 1.00 91.62 262 GLY A N 1
ATOM 2049 C CA . GLY A 1 262 ? -8.437 1.825 1.578 1.00 91.62 262 GLY A CA 1
ATOM 2050 C C . GLY A 1 262 ? -9.616 2.711 1.170 1.00 91.62 262 GLY A C 1
ATOM 2051 O O . GLY A 1 262 ? -9.462 3.585 0.320 1.00 91.62 262 GLY A O 1
ATOM 2052 N N . LYS A 1 263 ? -10.798 2.512 1.767 1.00 92.38 263 LYS A N 1
ATOM 2053 C CA . LYS A 1 263 ? -12.014 3.283 1.474 1.00 92.38 263 LYS A CA 1
ATOM 2054 C C . LYS A 1 263 ? -12.623 3.916 2.724 1.00 92.38 263 LYS A C 1
ATOM 2056 O O . LYS A 1 263 ? -12.397 3.408 3.824 1.00 92.38 263 LYS A O 1
ATOM 2061 N N . PRO A 1 264 ? -13.418 4.991 2.571 1.00 91.56 264 PRO A N 1
ATOM 2062 C CA . PRO A 1 264 ? -14.102 5.623 3.692 1.00 91.56 264 PRO A CA 1
ATOM 2063 C C . PRO A 1 264 ? -15.025 4.641 4.421 1.00 91.56 264 PRO A C 1
ATOM 2065 O O . PRO A 1 264 ? -15.778 3.896 3.791 1.00 91.56 264 PRO A O 1
ATOM 2068 N N . ALA A 1 265 ? -14.976 4.663 5.750 1.00 90.88 265 ALA A N 1
ATOM 2069 C CA . ALA A 1 265 ? -15.974 4.031 6.598 1.00 90.88 265 ALA A CA 1
ATOM 2070 C C . ALA A 1 265 ? -17.059 5.068 6.890 1.00 90.88 265 ALA A C 1
ATOM 2072 O O . ALA A 1 265 ? -16.747 6.130 7.424 1.00 90.88 265 ALA A O 1
ATOM 2073 N N . MET A 1 266 ? -18.304 4.769 6.531 1.00 89.69 266 MET A N 1
ATOM 2074 C CA . MET A 1 266 ? -19.434 5.689 6.670 1.00 89.69 266 MET A CA 1
ATOM 2075 C C . MET A 1 266 ? -20.422 5.155 7.703 1.00 89.69 266 MET A C 1
ATOM 2077 O O . MET A 1 266 ? -20.611 3.942 7.800 1.00 89.69 266 MET A O 1
ATOM 2081 N N . ASP A 1 267 ? -21.058 6.066 8.435 1.00 87.62 267 ASP A N 1
ATOM 2082 C CA . ASP A 1 267 ? -22.228 5.811 9.278 1.00 87.62 267 ASP A CA 1
ATOM 2083 C C . ASP A 1 267 ? -22.091 4.614 10.239 1.00 87.62 267 ASP A C 1
ATOM 2085 O O . ASP A 1 267 ? -23.016 3.816 10.411 1.00 87.62 267 ASP A O 1
ATOM 2089 N N . PHE A 1 268 ? -20.925 4.473 10.878 1.00 87.06 268 PHE A N 1
ATOM 2090 C CA . PHE A 1 268 ? -20.673 3.381 11.819 1.00 87.06 268 PHE A CA 1
ATOM 2091 C C . PHE A 1 268 ? -20.953 3.791 13.270 1.00 87.06 268 PHE A C 1
ATOM 2093 O O . PHE A 1 268 ? -20.827 4.953 13.656 1.00 87.06 268 PHE A O 1
ATOM 2100 N N . THR A 1 269 ? -21.305 2.805 14.097 1.00 88.69 269 THR A N 1
ATOM 2101 C CA . THR A 1 269 ? -21.567 2.982 15.535 1.00 88.69 269 THR A CA 1
ATOM 2102 C C . THR A 1 269 ? -20.498 2.301 16.369 1.00 88.69 269 THR A C 1
ATOM 2104 O O . THR A 1 269 ? -20.152 1.156 16.073 1.00 88.69 269 THR A O 1
ATOM 2107 N N . VAL A 1 270 ? -20.070 2.922 17.468 1.00 90.00 270 VAL A N 1
ATOM 2108 C CA . VAL A 1 270 ? -19.167 2.297 18.449 1.00 90.00 270 VAL A CA 1
ATOM 2109 C C . VAL A 1 270 ? -19.960 1.779 19.641 1.00 90.00 270 VAL A C 1
ATOM 2111 O O . VAL A 1 270 ? -20.808 2.482 20.186 1.00 90.00 270 VAL A O 1
ATOM 2114 N N . ARG A 1 271 ? -19.678 0.544 20.064 1.00 92.00 271 ARG A N 1
ATOM 2115 C CA . ARG A 1 271 ? -20.355 -0.104 21.193 1.00 92.00 271 ARG A CA 1
ATOM 2116 C C . ARG A 1 271 ? -19.352 -0.545 22.238 1.00 92.00 271 ARG A C 1
ATOM 2118 O O . ARG A 1 271 ? -18.412 -1.269 21.924 1.00 92.00 271 ARG A O 1
ATOM 2125 N N . PHE A 1 272 ? -19.570 -0.145 23.482 1.00 91.88 272 PHE A N 1
ATOM 2126 C CA . PHE A 1 272 ? -18.734 -0.557 24.600 1.00 91.88 272 PHE A CA 1
ATOM 2127 C C . PHE A 1 272 ? -19.356 -1.758 25.301 1.00 91.88 272 PHE A C 1
ATOM 2129 O O . PHE A 1 272 ? -20.537 -1.740 25.647 1.00 91.88 272 PHE A O 1
ATOM 2136 N N . TYR A 1 273 ? -18.538 -2.773 25.565 1.00 91.12 273 TYR A N 1
ATOM 2137 C CA . TYR A 1 273 ? -18.925 -3.977 26.291 1.00 91.12 273 TYR A CA 1
ATOM 2138 C C . TYR A 1 273 ? -18.027 -4.170 27.514 1.00 91.12 273 TYR A C 1
ATOM 2140 O O . TYR A 1 273 ? -16.863 -3.770 27.526 1.00 91.12 273 TYR A O 1
ATOM 2148 N N . VAL A 1 274 ? -18.562 -4.833 28.535 1.00 87.62 274 VAL A N 1
ATOM 2149 C CA . VAL A 1 274 ? -17.779 -5.455 29.606 1.00 87.62 274 VAL A CA 1
ATOM 2150 C C . VAL A 1 274 ? -17.869 -6.970 29.454 1.00 87.62 274 VAL A C 1
ATOM 2152 O O . VAL A 1 274 ? -18.943 -7.509 29.195 1.00 87.62 274 VAL A O 1
ATOM 2155 N N . SER A 1 275 ? -16.744 -7.671 29.582 1.00 87.69 275 SER A N 1
ATOM 2156 C CA . SER A 1 275 ? -16.673 -9.125 29.412 1.00 87.69 275 SER A CA 1
ATOM 2157 C C . SER A 1 275 ? -15.785 -9.747 30.493 1.00 87.69 275 SER A C 1
ATOM 2159 O O . SER A 1 275 ? -14.759 -9.158 30.836 1.00 87.69 275 SER A O 1
ATOM 2161 N N . PRO A 1 276 ? -16.134 -10.929 31.039 1.00 85.62 276 PRO A N 1
ATOM 2162 C CA . PRO A 1 276 ? -15.243 -11.668 31.936 1.00 85.62 276 PRO A CA 1
ATOM 2163 C C . PRO A 1 276 ? -14.069 -12.322 31.188 1.00 85.62 276 PRO A C 1
ATOM 2165 O O . PRO A 1 276 ? -13.110 -12.776 31.812 1.00 85.62 276 PRO A O 1
ATOM 2168 N N . THR A 1 277 ? -14.146 -12.395 29.857 1.00 84.44 277 THR A N 1
ATOM 2169 C CA . THR A 1 277 ? -13.136 -12.977 28.971 1.00 84.44 277 THR A CA 1
ATOM 2170 C C . THR A 1 277 ? -12.538 -11.922 28.047 1.00 84.44 277 THR A C 1
ATOM 2172 O O . THR A 1 277 ? -13.083 -10.836 27.879 1.00 84.44 277 THR A O 1
ATOM 2175 N N . ARG A 1 278 ? -11.411 -12.260 27.407 1.00 71.94 278 ARG A N 1
ATOM 2176 C CA . ARG A 1 278 ? -10.756 -11.386 26.415 1.00 71.94 278 ARG A CA 1
ATOM 2177 C C . ARG A 1 278 ? -11.509 -11.282 25.088 1.00 71.94 278 ARG A C 1
ATOM 2179 O O . ARG A 1 278 ? -11.194 -10.416 24.286 1.00 71.94 278 ARG A O 1
ATOM 2186 N N . GLU A 1 279 ? -12.482 -12.155 24.877 1.00 78.69 279 GLU A N 1
ATOM 2187 C CA . GLU A 1 279 ? -13.355 -12.166 23.710 1.00 78.69 279 GLU A CA 1
ATOM 2188 C C . GLU A 1 279 ? -14.787 -11.861 24.146 1.00 78.69 279 GLU A C 1
ATOM 2190 O O . GLU A 1 279 ? -15.174 -12.143 25.291 1.00 78.69 279 GLU A O 1
ATOM 2195 N N . LEU A 1 280 ? -15.570 -11.284 23.233 1.00 80.69 280 LEU A N 1
ATOM 2196 C CA . LEU A 1 280 ? -17.006 -11.165 23.433 1.00 80.69 280 LEU A CA 1
ATOM 2197 C C . LEU A 1 280 ? -17.639 -12.551 23.382 1.00 80.69 280 LEU A C 1
ATOM 2199 O O . LEU A 1 280 ? -17.349 -13.359 22.502 1.00 80.69 280 LEU A O 1
ATOM 2203 N N . GLY A 1 281 ? -18.529 -12.814 24.325 1.00 86.38 281 GLY A N 1
ATOM 2204 C CA . GLY A 1 281 ? -19.215 -14.086 24.430 1.00 86.38 281 GLY A CA 1
ATOM 2205 C C . GLY A 1 281 ? -20.570 -13.941 25.109 1.00 86.38 281 GLY A C 1
ATOM 2206 O O . GLY A 1 281 ? -21.011 -12.831 25.402 1.00 86.38 281 GLY A O 1
ATOM 2207 N N . PRO A 1 282 ? -21.232 -15.065 25.422 1.00 91.19 282 PRO A N 1
ATOM 2208 C CA . PRO A 1 282 ? -22.563 -15.060 26.031 1.00 91.19 282 PRO A CA 1
ATOM 2209 C C . PRO A 1 282 ? -22.647 -14.339 27.386 1.00 91.19 282 PRO A C 1
ATOM 2211 O O . PRO A 1 282 ? -23.741 -14.031 27.845 1.00 91.19 282 PRO A O 1
ATOM 2214 N N . GLN A 1 283 ? -21.505 -14.107 28.044 1.00 89.06 283 GLN A 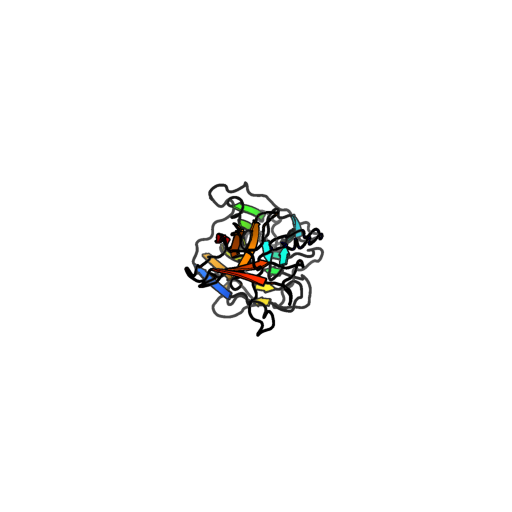N 1
ATOM 2215 C CA . GLN A 1 283 ? -21.410 -13.399 29.325 1.00 89.06 283 GLN A CA 1
ATOM 2216 C C . GLN A 1 283 ? -21.010 -11.923 29.184 1.00 89.06 283 GLN A C 1
ATOM 2218 O O . GLN A 1 283 ? -20.838 -11.246 30.196 1.00 89.06 283 GLN A O 1
ATOM 2223 N N . SER A 1 284 ? -20.814 -11.425 27.962 1.00 91.88 284 SER A N 1
ATOM 2224 C CA . SER A 1 284 ? -20.515 -10.015 27.730 1.00 91.88 284 SER A CA 1
ATOM 2225 C C . SER A 1 284 ? -21.779 -9.173 27.859 1.00 91.88 284 SER A C 1
ATOM 2227 O O . SER A 1 284 ? -22.848 -9.561 27.390 1.00 91.88 284 SER A O 1
ATOM 2229 N N . ILE A 1 285 ? -21.649 -8.007 28.483 1.00 90.38 285 ILE A N 1
ATOM 2230 C CA . ILE A 1 285 ? -22.750 -7.073 28.707 1.00 90.38 285 ILE A CA 1
ATOM 2231 C C . ILE A 1 285 ? -22.442 -5.782 27.960 1.00 90.38 285 ILE A C 1
ATOM 2233 O O . ILE A 1 285 ? -21.372 -5.198 28.139 1.00 90.38 285 ILE A O 1
ATOM 2237 N N . GLU A 1 286 ? -23.374 -5.340 27.119 1.00 93.12 286 GLU A N 1
ATOM 2238 C CA . GLU A 1 286 ? -23.291 -4.029 26.477 1.00 93.12 286 GLU A CA 1
ATOM 2239 C C . GLU A 1 286 ? -23.487 -2.927 27.521 1.00 93.12 286 GLU A C 1
ATOM 2241 O O . GLU A 1 286 ? -24.439 -2.959 28.301 1.00 93.12 286 GLU A O 1
ATOM 2246 N N . LEU A 1 287 ? -22.575 -1.960 27.542 1.00 92.06 287 LEU A N 1
ATOM 2247 C CA . LEU A 1 287 ? -22.631 -0.806 28.433 1.00 92.06 287 LEU A CA 1
ATOM 2248 C C . LEU A 1 287 ? -23.323 0.384 27.768 1.00 92.06 287 LEU A C 1
ATOM 2250 O O . LEU A 1 287 ? -24.116 1.073 28.406 1.00 92.06 287 LEU A O 1
ATOM 2254 N N . VAL A 1 288 ? -22.978 0.653 26.507 1.00 93.75 288 VAL A N 1
ATOM 2255 C CA . VAL A 1 288 ? -23.510 1.770 25.720 1.00 93.75 288 VAL A CA 1
ATOM 2256 C C . VAL A 1 288 ? -23.215 1.571 24.237 1.00 93.75 288 VAL A C 1
ATOM 2258 O O . VAL A 1 288 ? -22.136 1.100 23.869 1.00 93.75 288 VAL A O 1
ATOM 2261 N N . THR A 1 289 ? -24.159 1.999 23.404 1.00 92.56 289 THR A N 1
ATOM 2262 C CA . THR A 1 289 ? -23.981 2.210 21.968 1.00 92.56 289 THR A CA 1
ATOM 2263 C C . THR A 1 289 ? -23.946 3.716 21.695 1.00 92.56 289 THR A C 1
ATOM 2265 O O . THR A 1 289 ? -24.777 4.460 22.210 1.00 92.56 289 THR A O 1
ATOM 2268 N N . LEU A 1 290 ? -22.958 4.168 20.922 1.00 89.25 290 LEU A N 1
ATOM 2269 C CA . LEU A 1 290 ? -22.813 5.549 20.465 1.00 89.25 290 LEU A CA 1
ATOM 2270 C C . LEU A 1 290 ? -23.356 5.659 19.034 1.00 89.25 290 LEU A C 1
ATOM 2272 O O . LEU A 1 290 ? -22.616 5.470 18.070 1.00 89.25 290 LEU A O 1
ATOM 2276 N N . ASP A 1 291 ? -24.659 5.908 18.911 1.00 85.69 291 ASP A N 1
ATOM 2277 C CA . ASP A 1 291 ? -25.410 5.984 17.645 1.00 85.69 291 ASP A CA 1
ATOM 2278 C C . ASP A 1 291 ? -26.085 7.346 17.391 1.00 85.69 291 ASP A C 1
ATOM 2280 O O . ASP A 1 291 ? -26.646 7.562 16.319 1.00 85.69 291 ASP A O 1
ATOM 2284 N N . GLY A 1 292 ? -26.012 8.278 18.348 1.00 75.44 292 GLY A N 1
ATOM 2285 C CA . GLY A 1 292 ? -26.633 9.605 18.245 1.00 75.44 292 GLY A CA 1
ATOM 2286 C C . GLY A 1 292 ? -25.937 10.579 17.284 1.00 75.44 292 GLY A C 1
ATOM 2287 O O . GLY A 1 292 ? -26.601 11.460 16.751 1.00 75.44 292 GLY A O 1
ATOM 2288 N N . ASP A 1 293 ? -24.639 10.388 17.039 1.00 70.81 293 ASP A N 1
ATOM 2289 C CA . ASP A 1 293 ? -23.826 11.137 16.073 1.00 70.81 293 ASP A CA 1
ATOM 2290 C C . ASP A 1 293 ? -23.059 10.121 15.221 1.00 70.81 293 ASP A C 1
ATOM 2292 O O . ASP A 1 293 ? -21.939 9.735 15.561 1.00 70.81 293 ASP A O 1
ATOM 2296 N N . LEU A 1 294 ? -23.679 9.630 14.144 1.00 78.12 294 LEU A N 1
ATOM 2297 C CA . LEU A 1 294 ? -23.006 8.741 13.197 1.00 78.12 294 LEU A CA 1
ATOM 2298 C C . LEU A 1 294 ? -21.831 9.483 12.551 1.00 78.12 294 LEU A C 1
ATOM 2300 O O . LEU A 1 294 ? -21.989 10.589 12.031 1.00 78.12 294 LEU A O 1
ATOM 2304 N N . ARG A 1 295 ? -20.642 8.877 12.612 1.00 80.12 295 ARG A N 1
ATOM 2305 C CA . ARG A 1 295 ? -19.401 9.468 12.099 1.00 80.12 295 ARG A CA 1
ATOM 2306 C C . ARG A 1 295 ? -18.858 8.662 10.937 1.00 80.12 295 ARG A C 1
ATOM 2308 O O . ARG A 1 295 ? -19.211 7.502 10.726 1.00 80.12 295 ARG A O 1
ATOM 2315 N N . SER A 1 296 ? -17.983 9.317 10.190 1.00 88.31 296 SER A N 1
ATOM 2316 C CA . SER A 1 296 ? -17.238 8.715 9.095 1.00 88.31 296 SER A CA 1
ATOM 2317 C C . SER A 1 296 ? -15.747 8.874 9.349 1.00 88.31 296 SER A C 1
ATOM 2319 O O . SER A 1 296 ? -15.330 9.887 9.903 1.00 88.31 296 SER A O 1
ATOM 2321 N N . LEU A 1 297 ? -14.956 7.891 8.926 1.00 91.69 297 LEU A N 1
ATOM 2322 C CA . LEU A 1 297 ? -13.496 7.948 8.971 1.00 91.69 297 LEU A CA 1
ATOM 2323 C C . LEU A 1 297 ? -12.941 7.705 7.574 1.00 91.69 297 LEU A C 1
ATOM 2325 O O . LEU A 1 297 ? -13.194 6.654 6.969 1.00 91.69 297 LEU A O 1
ATOM 2329 N N . GLN A 1 298 ? -12.168 8.660 7.062 1.00 93.81 298 GLN A N 1
ATOM 2330 C CA . GLN A 1 298 ? -11.402 8.452 5.837 1.00 93.81 298 GLN A CA 1
ATOM 2331 C C . GLN A 1 298 ? -10.281 7.430 6.089 1.00 93.81 298 GLN A C 1
ATOM 2333 O O . GLN A 1 298 ? -9.901 7.195 7.240 1.00 93.81 298 GLN A O 1
ATOM 2338 N N . PRO A 1 299 ? -9.737 6.789 5.039 1.00 91.75 299 PRO A N 1
ATOM 2339 C CA . PRO A 1 299 ? -8.546 5.957 5.181 1.00 91.75 299 PRO A CA 1
ATOM 2340 C C . PRO A 1 299 ? -7.434 6.696 5.934 1.00 91.75 299 PRO A C 1
ATOM 2342 O O . PRO A 1 299 ? -7.157 7.856 5.627 1.00 91.75 299 PRO A O 1
ATOM 2345 N N . ARG A 1 300 ? -6.773 6.008 6.875 1.00 92.62 300 ARG A N 1
ATOM 2346 C CA . ARG A 1 300 ? -5.677 6.525 7.726 1.00 92.62 300 ARG A CA 1
ATOM 2347 C C . ARG A 1 300 ? -6.095 7.537 8.797 1.00 92.62 300 ARG A C 1
ATOM 2349 O O . ARG A 1 300 ? -5.242 7.994 9.553 1.00 92.62 300 ARG A O 1
ATOM 2356 N N . GLU A 1 301 ? -7.377 7.872 8.911 1.00 93.94 301 GLU A N 1
ATOM 2357 C CA . GLU A 1 301 ? -7.870 8.682 10.025 1.00 93.94 301 GLU A CA 1
ATOM 2358 C C . GLU A 1 301 ? -8.153 7.821 11.259 1.00 93.94 301 GLU A C 1
ATOM 2360 O O . GLU A 1 301 ? -8.553 6.654 11.157 1.00 93.94 301 GLU A O 1
ATOM 2365 N N . SER A 1 302 ? -7.977 8.426 12.434 1.00 92.75 302 SER A N 1
ATOM 2366 C CA . SER A 1 302 ? -8.438 7.886 13.707 1.00 92.75 302 SER A CA 1
ATOM 2367 C C . SER A 1 302 ? -9.208 8.930 14.502 1.00 92.75 302 SER A C 1
ATOM 2369 O O . SER A 1 302 ? -8.996 10.136 14.364 1.00 92.75 302 SER A O 1
ATOM 2371 N N . GLU A 1 303 ? -10.114 8.458 15.350 1.00 92.81 303 GLU A N 1
ATOM 2372 C CA . GLU A 1 303 ? -10.888 9.305 16.244 1.00 92.81 303 GLU A CA 1
ATOM 2373 C C . GLU A 1 303 ? -11.101 8.625 17.596 1.00 92.81 303 GLU A C 1
ATOM 2375 O O . GLU A 1 303 ? -11.257 7.404 17.693 1.00 92.81 303 GLU A O 1
ATOM 2380 N N . VAL A 1 304 ? -11.117 9.434 18.657 1.00 93.19 304 VAL A N 1
ATOM 2381 C CA . VAL A 1 304 ? -11.412 8.978 20.015 1.00 93.19 304 VAL A CA 1
ATOM 2382 C C . VAL A 1 304 ? -12.908 9.087 20.282 1.00 93.19 304 VAL A C 1
ATOM 2384 O O . VAL A 1 304 ? -13.509 10.152 20.167 1.00 93.19 304 VAL A O 1
ATOM 2387 N N . TRP A 1 305 ? -13.487 7.970 20.696 1.00 91.06 305 TRP A N 1
ATOM 2388 C CA . TRP A 1 305 ? -14.868 7.832 21.125 1.00 91.06 305 TRP A CA 1
ATOM 2389 C C . TRP A 1 305 ? -14.906 7.724 22.636 1.00 91.06 305 TRP A C 1
ATOM 2391 O O . TRP A 1 305 ? -14.197 6.899 23.207 1.00 91.06 305 TRP A O 1
ATOM 2401 N N . GLU A 1 306 ? -15.742 8.524 23.287 1.00 94.06 306 GLU A N 1
ATOM 2402 C CA . GLU A 1 306 ? -15.816 8.590 24.745 1.00 94.06 306 GLU A CA 1
ATOM 2403 C C . GLU A 1 306 ? -17.247 8.376 25.226 1.00 94.06 306 GLU A C 1
ATOM 2405 O O . GLU A 1 306 ? -18.212 8.795 24.586 1.00 94.06 306 GLU A O 1
ATOM 2410 N N . ALA A 1 307 ? -17.389 7.726 26.378 1.00 94.00 307 ALA A N 1
ATOM 2411 C CA . ALA A 1 307 ? -18.673 7.526 27.023 1.00 94.00 307 ALA A CA 1
ATOM 2412 C C . ALA A 1 307 ? -18.538 7.485 28.548 1.00 94.00 307 ALA A C 1
ATOM 2414 O O . ALA A 1 307 ? -17.450 7.349 29.109 1.00 94.00 307 ALA A O 1
ATOM 2415 N N . SER A 1 308 ? -19.668 7.603 29.246 1.00 95.94 308 SER A N 1
ATOM 2416 C CA . SER A 1 308 ? -19.733 7.432 30.703 1.00 95.94 308 SER A CA 1
ATOM 2417 C C . SER A 1 308 ? -20.955 6.616 31.142 1.00 95.94 308 SER A C 1
ATOM 2419 O O . SER A 1 308 ? -21.814 7.133 31.864 1.00 95.94 308 SER A O 1
ATOM 2421 N N . PRO A 1 309 ? -21.083 5.351 30.690 1.00 94.50 309 PRO A N 1
ATOM 2422 C CA . PRO A 1 309 ? -22.214 4.504 31.051 1.00 94.50 309 PRO A CA 1
ATOM 2423 C C . PRO A 1 309 ? -22.196 4.145 32.536 1.00 94.50 309 PRO A C 1
ATOM 2425 O O . PRO A 1 309 ? -21.140 4.081 33.165 1.00 94.50 309 PRO A O 1
ATOM 2428 N N . ARG A 1 310 ? -23.375 3.863 33.099 1.00 92.00 310 ARG A N 1
ATOM 2429 C CA . ARG A 1 310 ? -23.485 3.284 34.444 1.00 92.00 310 ARG A CA 1
ATOM 2430 C C . ARG A 1 310 ? -23.244 1.785 34.381 1.00 92.00 310 ARG A C 1
ATOM 2432 O O . ARG A 1 310 ? -23.828 1.111 33.538 1.00 92.00 310 ARG A O 1
ATOM 2439 N N . LEU A 1 311 ? -22.437 1.264 35.302 1.00 86.62 311 LEU A N 1
ATOM 2440 C CA . LEU A 1 311 ? -22.240 -0.178 35.394 1.00 86.62 311 LEU A CA 1
ATOM 2441 C C . LEU A 1 311 ? -23.540 -0.899 35.790 1.00 86.62 311 LEU A C 1
ATOM 2443 O O . LEU A 1 311 ? -24.232 -0.425 36.698 1.00 86.62 311 LEU A O 1
ATOM 2447 N N . PRO A 1 312 ? -23.845 -2.051 35.165 1.00 83.44 312 PRO A N 1
ATOM 2448 C CA . PRO A 1 312 ? -24.952 -2.911 35.572 1.00 83.44 312 PRO A CA 1
ATOM 2449 C C . PRO A 1 312 ? -24.871 -3.306 37.057 1.00 83.44 312 PRO A C 1
ATOM 2451 O O . PRO A 1 312 ? -23.778 -3.382 37.626 1.00 83.44 312 PRO A O 1
ATOM 2454 N N . ILE A 1 313 ? -26.037 -3.534 37.674 1.00 79.44 313 ILE A N 1
ATOM 2455 C CA . ILE A 1 313 ? -26.193 -4.018 39.060 1.00 79.44 313 ILE A CA 1
ATOM 2456 C C . ILE A 1 313 ? -26.403 -5.528 39.058 1.00 79.44 313 ILE A C 1
ATOM 2458 O O . ILE A 1 313 ? -27.196 -5.992 38.209 1.00 79.44 313 ILE A O 1
#

Foldseek 3Di:
DDDDDDDPPDDQQFDWDFDDDPDDPDPPPQQFWDKDKDFAADDDPVDDAVPKDHKDFDDQDPQFQWDKDAAPFFFDARHDTARIWTGGQQQKIARPGRRDPPQDFDEALDPDDPAWMAHLWGHQWGQPPVPWTWMWMWHDDPPWIKIKIWTQIDHPPDDDWTWTKIWITTGLANKIKIFGADGRAWDFGFHWTYHRNSPDIDADQFPNHGQPRGDIPNRRPHSMMMMTWGPWDKDWPDKDWDSDDDAQFWTKIKTKIATRTRAKDWQDKTWIWTDSDPDDDPRIDTQDIGRPDGDMHGHGDIDMDIDTGGHHD

Radius of gyration: 24.45 Å; chains: 1; bounding box: 58×39×86 Å